Protein AF-A0A962QQ48-F1 (afdb_monomer)

Structure (mmCIF, N/CA/C/O backbone):
data_AF-A0A962QQ48-F1
#
_entry.id   AF-A0A962QQ48-F1
#
loop_
_atom_site.group_PDB
_atom_site.id
_atom_site.type_symbol
_atom_site.label_atom_id
_atom_site.label_alt_id
_atom_site.label_comp_id
_atom_site.label_asym_id
_atom_site.label_entity_id
_atom_site.label_seq_id
_atom_site.pdbx_PDB_ins_code
_atom_site.Cartn_x
_atom_site.Cartn_y
_atom_site.Cartn_z
_atom_site.occupancy
_atom_site.B_iso_or_equiv
_atom_site.auth_seq_id
_atom_site.auth_comp_id
_atom_site.auth_asym_id
_atom_site.auth_atom_id
_atom_site.pdbx_PDB_model_num
ATOM 1 N N . MET A 1 1 ? -5.170 13.125 6.273 1.00 87.94 1 MET A N 1
ATOM 2 C CA . MET A 1 1 ? -4.913 12.887 7.712 1.00 87.94 1 MET A CA 1
ATOM 3 C C . MET A 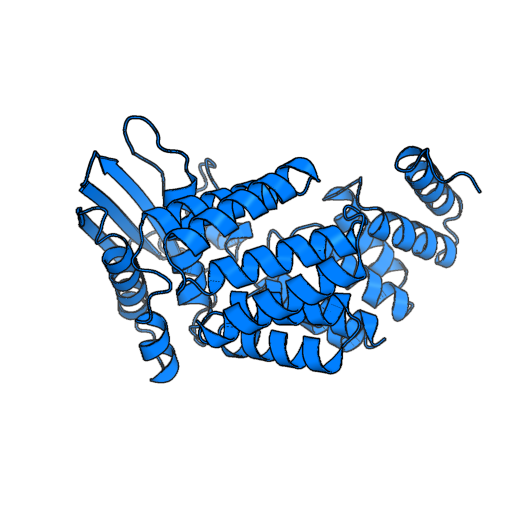1 1 ? -3.418 12.970 7.950 1.00 87.94 1 MET A C 1
ATOM 5 O O . MET A 1 1 ? -2.686 12.480 7.103 1.00 87.94 1 MET A O 1
ATOM 9 N N . LEU A 1 2 ? -2.971 13.592 9.035 1.00 88.38 2 LEU A N 1
ATOM 10 C CA . LEU A 1 2 ? -1.586 13.540 9.503 1.00 88.38 2 LEU A CA 1
ATOM 11 C C . LEU A 1 2 ? -1.407 12.398 10.517 1.00 88.38 2 LEU A C 1
ATOM 13 O O . LEU A 1 2 ? -2.383 12.045 11.185 1.00 88.38 2 LEU A O 1
ATOM 17 N N . PRO A 1 3 ? -0.192 11.832 10.650 1.00 87.56 3 PRO A N 1
ATOM 18 C CA . PRO A 1 3 ? 0.127 10.899 11.725 1.00 87.56 3 PRO A CA 1
ATOM 19 C C . PRO A 1 3 ? -0.228 11.507 13.076 1.00 87.56 3 PRO A C 1
ATOM 21 O O . PRO A 1 3 ? 0.107 12.662 13.334 1.00 87.56 3 PRO A O 1
ATOM 24 N N . PHE A 1 4 ? -0.922 10.751 13.923 1.00 90.62 4 PHE A N 1
ATOM 25 C CA . PHE A 1 4 ? -1.197 11.221 15.276 1.00 90.62 4 PHE A CA 1
ATOM 26 C C . PHE A 1 4 ? 0.093 11.268 16.097 1.00 90.62 4 PHE A C 1
ATOM 28 O O . PHE A 1 4 ? 0.907 10.347 16.049 1.00 90.62 4 PHE A O 1
ATOM 35 N N . ASP A 1 5 ? 0.256 12.320 16.894 1.00 88.69 5 ASP A N 1
ATOM 36 C CA . ASP A 1 5 ? 1.412 12.459 17.774 1.00 88.69 5 ASP A CA 1
ATOM 37 C C . ASP A 1 5 ? 1.379 11.398 18.880 1.00 88.69 5 ASP A C 1
ATOM 39 O O . ASP A 1 5 ? 0.373 11.235 19.580 1.00 88.69 5 ASP A O 1
ATOM 43 N N . ASN A 1 6 ? 2.494 10.701 19.094 1.00 87.94 6 ASN A N 1
ATOM 44 C CA . ASN A 1 6 ? 2.649 9.788 20.221 1.00 87.94 6 ASN A CA 1
ATOM 45 C C . ASN A 1 6 ? 3.092 10.561 21.470 1.00 87.94 6 ASN A C 1
ATOM 47 O O . ASN A 1 6 ? 4.245 10.963 21.602 1.00 87.94 6 ASN A O 1
ATOM 51 N N . LEU A 1 7 ? 2.170 10.748 22.413 1.00 85.81 7 LEU A N 1
ATOM 52 C CA . LEU A 1 7 ? 2.398 11.471 23.670 1.00 85.81 7 LEU A CA 1
ATOM 53 C C . LEU A 1 7 ? 2.448 10.532 24.887 1.00 85.81 7 LEU A C 1
ATOM 55 O O . LEU A 1 7 ? 2.064 10.939 25.989 1.00 85.81 7 LEU A O 1
ATOM 59 N N . SER A 1 8 ? 2.821 9.265 24.676 1.00 83.19 8 SER A N 1
ATOM 60 C CA . SER A 1 8 ? 2.918 8.230 25.717 1.00 83.19 8 SER A CA 1
ATOM 61 C C . SER A 1 8 ? 4.206 8.364 26.539 1.00 83.19 8 SER A C 1
ATOM 63 O O . SER A 1 8 ? 5.256 8.702 26.000 1.00 83.19 8 SER A O 1
ATOM 65 N N . GLU A 1 9 ? 4.143 8.051 27.839 1.00 76.00 9 GLU A N 1
ATOM 66 C CA . GLU A 1 9 ? 5.302 8.065 28.747 1.00 76.00 9 GLU A CA 1
ATOM 67 C C . GLU A 1 9 ? 5.407 6.739 29.536 1.00 76.00 9 GLU A C 1
ATOM 69 O O . GLU A 1 9 ? 4.475 6.412 30.284 1.00 76.00 9 GLU A O 1
ATOM 74 N N . PRO A 1 10 ? 6.519 5.976 29.412 1.00 71.00 10 PRO A N 1
ATOM 75 C CA . PRO A 1 10 ? 7.631 6.184 28.474 1.00 71.00 10 PRO A CA 1
ATOM 76 C C . PRO A 1 10 ? 7.171 6.062 27.006 1.00 71.00 10 PRO A C 1
ATOM 78 O O . PRO A 1 10 ? 6.131 5.442 26.759 1.00 71.00 10 PRO A O 1
ATOM 81 N N . PRO A 1 11 ? 7.918 6.626 26.035 1.00 63.25 11 PRO A N 1
ATOM 82 C CA . PRO A 1 11 ? 7.565 6.516 24.624 1.00 63.25 11 PRO A CA 1
ATOM 83 C C . PRO A 1 11 ? 7.441 5.040 24.241 1.00 63.25 11 PRO A C 1
ATOM 85 O O . PRO A 1 11 ? 8.399 4.272 24.351 1.00 63.25 11 PRO A O 1
ATOM 88 N N . LEU A 1 12 ? 6.243 4.626 23.834 1.00 62.03 12 LEU A N 1
ATOM 89 C CA . LEU A 1 12 ? 6.059 3.344 23.161 1.00 62.03 12 LEU A CA 1
ATOM 90 C C . LEU A 1 12 ? 6.653 3.442 21.757 1.00 62.03 12 LEU A C 1
ATOM 92 O O . LEU A 1 12 ? 6.742 4.536 21.206 1.00 62.03 12 LEU A O 1
ATOM 96 N N . ASN A 1 13 ? 7.012 2.303 21.165 1.00 63.91 13 ASN A N 1
ATOM 97 C CA . ASN A 1 13 ? 7.305 2.266 19.736 1.00 63.91 13 ASN A CA 1
ATOM 98 C C . ASN A 1 13 ? 6.087 2.819 18.976 1.00 63.91 13 ASN A C 1
ATOM 100 O O . ASN A 1 13 ? 4.956 2.396 19.231 1.00 63.91 13 ASN A O 1
ATOM 104 N N . ASP A 1 14 ? 6.318 3.754 18.057 1.00 75.44 14 ASP A N 1
ATOM 105 C CA . ASP A 1 14 ? 5.264 4.484 17.345 1.00 75.44 14 ASP A CA 1
ATOM 106 C C . ASP A 1 14 ? 4.341 3.583 16.518 1.00 75.44 14 ASP A C 1
ATOM 108 O O . ASP A 1 14 ? 3.275 4.020 16.102 1.00 75.44 14 ASP A O 1
ATOM 112 N N . SER A 1 15 ? 4.706 2.312 16.325 1.00 77.69 15 SER A N 1
ATOM 113 C CA . SER A 1 15 ? 3.959 1.327 15.534 1.00 77.69 15 SER A CA 1
ATOM 114 C C . SER A 1 15 ? 2.479 1.231 15.907 1.00 77.69 15 SER A C 1
ATOM 116 O O . SER A 1 15 ? 1.642 1.072 15.027 1.00 77.69 15 SER A O 1
ATOM 118 N N . PHE A 1 16 ? 2.135 1.367 17.191 1.00 81.88 16 PHE A N 1
ATOM 119 C CA . PHE A 1 16 ? 0.735 1.356 17.622 1.00 81.88 16 PHE A CA 1
ATOM 120 C C . PHE A 1 16 ? -0.034 2.593 17.127 1.00 81.88 16 PHE A C 1
ATOM 122 O O . PHE A 1 16 ? -1.113 2.467 16.550 1.00 81.88 16 PHE A O 1
ATOM 129 N N . THR A 1 17 ? 0.534 3.784 17.331 1.00 86.19 17 THR A N 1
ATOM 130 C CA . THR A 1 17 ? -0.072 5.069 16.948 1.00 86.19 17 THR A CA 1
ATOM 131 C C . THR A 1 17 ? -0.123 5.244 15.431 1.00 86.19 17 THR A C 1
ATOM 133 O O . THR A 1 17 ? -1.147 5.6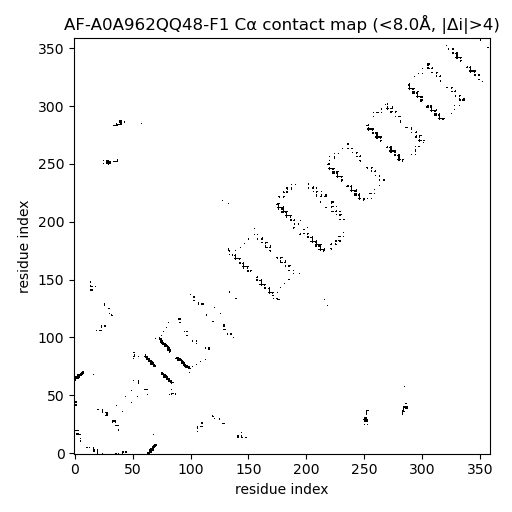59 14.878 1.00 86.19 17 THR A O 1
ATOM 136 N N . ASP A 1 18 ? 0.960 4.874 14.752 1.00 87.25 18 ASP A N 1
ATOM 137 C CA . ASP A 1 18 ? 1.057 4.874 13.295 1.00 87.25 18 ASP A CA 1
ATOM 138 C C . ASP A 1 18 ? 0.038 3.895 12.695 1.00 87.25 18 ASP A C 1
ATOM 140 O O . ASP A 1 18 ? -0.656 4.246 11.744 1.00 87.25 18 ASP A O 1
ATOM 144 N N . GLY A 1 19 ? -0.130 2.716 13.305 1.00 88.38 19 GLY A N 1
ATOM 145 C CA . GLY A 1 19 ? -1.134 1.736 12.899 1.00 88.38 19 GLY A CA 1
ATOM 146 C C . GLY A 1 19 ? -2.563 2.275 12.967 1.00 88.38 19 GLY A C 1
ATOM 147 O O . GLY A 1 19 ? -3.314 2.125 12.011 1.00 88.38 19 GLY A O 1
ATOM 148 N N . ILE A 1 20 ? -2.926 2.971 14.053 1.00 89.25 20 ILE A N 1
ATOM 149 C CA . ILE A 1 20 ? -4.270 3.566 14.194 1.00 89.25 20 ILE A CA 1
ATOM 150 C C . ILE A 1 20 ? -4.492 4.643 13.129 1.00 89.25 20 ILE A C 1
ATOM 152 O O . ILE A 1 20 ? -5.567 4.731 12.541 1.00 89.25 20 ILE A O 1
ATOM 156 N N . THR A 1 21 ? -3.465 5.450 12.850 1.00 90.75 21 THR A N 1
ATOM 157 C CA . THR A 1 21 ? -3.522 6.448 11.773 1.00 90.75 21 THR A CA 1
ATOM 158 C C . THR A 1 21 ? -3.765 5.771 10.422 1.00 90.75 21 THR A C 1
ATOM 160 O O . THR A 1 21 ? -4.640 6.185 9.663 1.00 90.75 21 THR A O 1
ATOM 163 N N . GLU A 1 22 ? -3.001 4.726 10.110 1.00 89.31 22 GLU A N 1
ATOM 164 C CA . GLU A 1 22 ? -3.109 3.991 8.848 1.00 89.31 22 GLU A CA 1
ATOM 165 C C . GLU A 1 22 ? -4.462 3.289 8.690 1.00 89.31 22 GLU A C 1
ATOM 167 O O . GLU A 1 22 ? -5.017 3.270 7.587 1.00 89.31 22 GLU A O 1
ATOM 172 N N . ASP A 1 23 ? -5.021 2.766 9.777 1.00 90.12 23 ASP A N 1
ATOM 173 C CA . ASP A 1 23 ? -6.310 2.085 9.754 1.00 90.12 23 ASP A CA 1
ATOM 174 C C . ASP A 1 23 ? -7.468 3.083 9.559 1.00 90.12 23 ASP A C 1
ATOM 176 O O . ASP A 1 23 ? -8.312 2.852 8.697 1.00 90.12 23 ASP A O 1
ATOM 180 N N . ILE A 1 24 ? -7.440 4.261 10.202 1.00 92.44 24 ILE A N 1
ATOM 181 C CA . ILE A 1 24 ? -8.413 5.341 9.925 1.00 92.44 24 ILE A CA 1
ATOM 182 C C . ILE A 1 24 ? -8.334 5.788 8.456 1.00 92.44 24 ILE A C 1
ATOM 184 O O . ILE A 1 24 ? -9.361 5.984 7.801 1.00 92.44 24 ILE A O 1
ATOM 188 N N . ILE A 1 25 ? -7.122 5.938 7.905 1.00 92.38 25 ILE A N 1
ATOM 189 C CA . ILE A 1 25 ? -6.937 6.262 6.480 1.00 92.38 25 ILE A CA 1
ATOM 190 C C . ILE A 1 25 ? -7.518 5.152 5.599 1.00 92.38 25 ILE A C 1
ATOM 192 O O . ILE A 1 25 ? -8.199 5.452 4.618 1.00 92.38 25 ILE A O 1
ATOM 196 N N . THR A 1 26 ? -7.282 3.887 5.947 1.00 91.38 26 THR A N 1
ATOM 197 C CA . THR A 1 26 ? -7.810 2.725 5.217 1.00 91.38 26 THR A CA 1
ATOM 198 C C . THR A 1 26 ? -9.336 2.724 5.214 1.00 91.38 26 THR A C 1
ATOM 200 O O . THR A 1 26 ? -9.949 2.587 4.151 1.00 91.38 26 THR A O 1
ATOM 203 N N . ASP A 1 27 ? -9.961 2.950 6.363 1.00 91.88 27 ASP A N 1
ATOM 204 C CA . ASP A 1 27 ? -11.414 2.990 6.498 1.00 91.88 27 ASP A CA 1
ATOM 205 C C . ASP A 1 27 ? -12.018 4.099 5.624 1.00 91.88 27 ASP A C 1
ATOM 207 O O . ASP A 1 27 ? -12.870 3.833 4.762 1.00 91.88 27 ASP A O 1
ATOM 211 N N . LEU A 1 28 ? -11.497 5.324 5.760 1.00 93.38 28 LEU A N 1
ATOM 212 C CA . LEU A 1 28 ? -11.930 6.490 4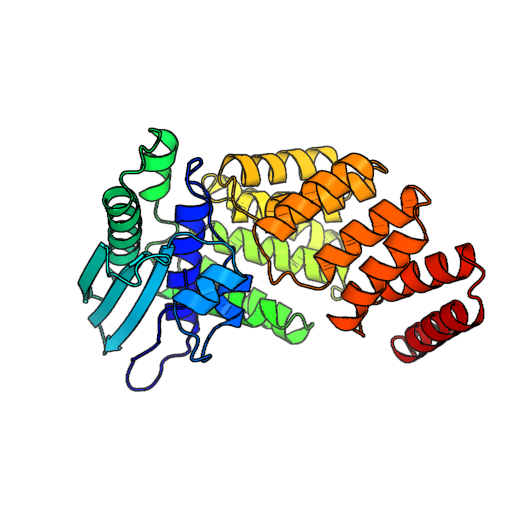.987 1.00 93.38 28 LEU A CA 1
ATOM 213 C C . LEU A 1 28 ? -11.649 6.342 3.485 1.00 93.38 28 LEU A C 1
ATOM 215 O O . LEU A 1 28 ? -12.404 6.874 2.674 1.00 93.38 28 LEU A O 1
ATOM 219 N N . SER A 1 29 ? -10.606 5.604 3.087 1.00 93.69 29 SER A N 1
ATOM 220 C CA . SER A 1 29 ? -10.232 5.448 1.672 1.00 93.69 29 SER A CA 1
ATOM 221 C C . SER A 1 29 ? -11.304 4.760 0.819 1.00 93.69 29 SER A C 1
ATOM 223 O O . SER A 1 29 ? -11.339 4.947 -0.402 1.00 93.69 29 SER A O 1
ATOM 225 N N . GLY A 1 30 ? -12.200 3.998 1.447 1.00 91.75 30 GLY A N 1
ATOM 226 C CA . GLY A 1 30 ? -13.344 3.395 0.767 1.00 91.75 30 GLY A CA 1
ATOM 227 C C . GLY A 1 30 ? -14.642 4.176 0.847 1.00 91.75 30 GLY A C 1
ATOM 228 O O . GLY A 1 30 ? -15.684 3.621 0.527 1.00 91.75 30 GLY A O 1
ATOM 229 N N . VAL A 1 31 ? -14.604 5.435 1.276 1.00 93.56 31 VAL A N 1
ATOM 230 C CA . VAL A 1 31 ? -15.740 6.348 1.141 1.00 93.56 31 VAL A CA 1
ATOM 231 C C . VAL A 1 31 ? -15.656 7.014 -0.233 1.00 93.56 31 VAL A C 1
ATOM 233 O O . VAL A 1 31 ? -14.766 7.819 -0.495 1.00 93.56 31 VAL A O 1
ATOM 236 N N . SER A 1 32 ? -16.583 6.681 -1.128 1.00 88.06 32 SER A N 1
ATOM 237 C CA . SER A 1 32 ? -16.508 7.038 -2.555 1.00 88.06 32 SER A CA 1
ATOM 238 C C . SER A 1 32 ? -16.605 8.546 -2.819 1.00 88.06 32 SER A C 1
ATOM 240 O O . SER A 1 32 ? -16.027 9.051 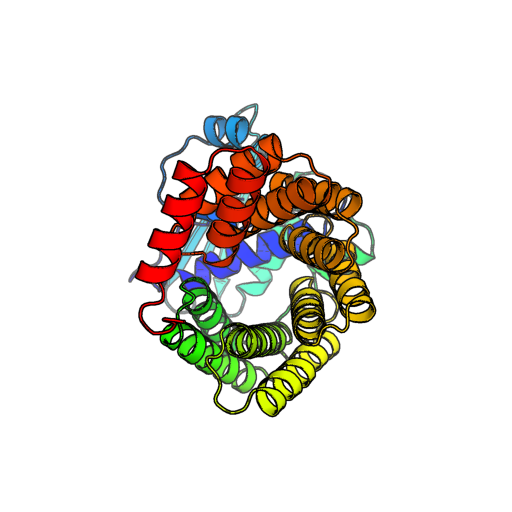-3.777 1.00 88.06 32 SER A O 1
ATOM 242 N N . ASN A 1 33 ? -17.319 9.274 -1.955 1.00 88.69 33 ASN A N 1
ATOM 243 C CA . ASN A 1 33 ? -17.516 10.726 -2.050 1.00 88.69 33 ASN A CA 1
ATOM 244 C C . ASN A 1 33 ? -16.470 11.533 -1.263 1.00 88.69 33 ASN A C 1
ATOM 246 O O . ASN A 1 33 ? -16.669 12.720 -1.011 1.00 88.69 33 ASN A O 1
ATOM 250 N N . LEU A 1 34 ? -15.372 10.896 -0.852 1.00 91.06 34 LEU A N 1
ATOM 251 C CA . LEU A 1 34 ? -14.290 11.524 -0.109 1.00 91.06 34 LEU A CA 1
ATOM 252 C C . LEU A 1 34 ? -12.962 11.224 -0.797 1.00 91.06 34 LEU A C 1
ATOM 254 O O . LEU A 1 34 ? -12.606 10.064 -0.977 1.00 91.06 34 LEU A O 1
ATOM 258 N N . LEU A 1 35 ? -12.210 12.269 -1.147 1.00 90.81 35 LEU A N 1
ATOM 259 C CA . LEU A 1 35 ? -10.821 12.111 -1.563 1.00 90.81 35 LEU A CA 1
ATOM 260 C C . LEU A 1 35 ? -9.946 11.961 -0.316 1.00 90.81 35 LEU A C 1
ATOM 262 O O . LEU A 1 35 ? -9.904 12.862 0.523 1.00 90.81 35 LEU A O 1
ATOM 266 N N . VAL A 1 36 ? -9.228 10.845 -0.206 1.00 92.56 36 VAL A N 1
ATOM 267 C CA . VAL A 1 36 ? -8.318 10.580 0.917 1.00 92.56 36 VAL A CA 1
ATOM 268 C C . VAL A 1 36 ? -6.899 10.424 0.395 1.00 92.56 36 VAL A C 1
ATOM 270 O O . VAL A 1 36 ? -6.629 9.568 -0.442 1.00 92.56 36 VAL A O 1
ATOM 273 N N . ILE A 1 37 ? -5.991 11.249 0.915 1.00 92.69 37 ILE A N 1
ATOM 274 C CA . ILE A 1 37 ? -4.560 11.137 0.633 1.00 92.69 37 ILE A CA 1
ATOM 275 C C . ILE A 1 37 ? -3.987 9.912 1.355 1.00 92.69 37 ILE A C 1
ATOM 277 O O . ILE A 1 37 ? -4.255 9.701 2.541 1.00 92.69 37 ILE A O 1
ATOM 281 N N . ALA A 1 38 ? -3.194 9.122 0.633 1.00 86.12 38 ALA A N 1
ATOM 282 C CA . ALA A 1 38 ? -2.604 7.880 1.113 1.00 86.12 38 ALA A CA 1
ATOM 283 C C . ALA A 1 38 ? -1.690 8.082 2.333 1.00 86.12 38 ALA A C 1
ATOM 285 O O . ALA A 1 38 ? -0.991 9.090 2.465 1.00 86.12 38 ALA A O 1
ATOM 286 N N . SER A 1 39 ? -1.629 7.058 3.187 1.00 84.88 39 SER A N 1
ATOM 287 C CA . SER A 1 39 ? -0.867 7.065 4.441 1.00 84.88 39 SER A CA 1
ATOM 288 C C . SER A 1 39 ? 0.622 7.364 4.248 1.00 84.88 39 SER A C 1
ATOM 290 O O . SER A 1 39 ? 1.194 8.125 5.024 1.00 84.88 39 SER A O 1
ATOM 292 N N . ASN A 1 40 ? 1.252 6.847 3.190 1.00 82.12 40 ASN A N 1
ATOM 293 C CA . ASN A 1 40 ? 2.665 7.113 2.887 1.00 82.12 40 ASN A CA 1
ATOM 294 C C . ASN A 1 40 ? 2.961 8.614 2.729 1.00 82.12 40 ASN A C 1
ATOM 296 O O . ASN A 1 40 ? 3.973 9.108 3.232 1.00 82.12 40 ASN A O 1
ATOM 300 N N . THR A 1 41 ? 2.042 9.359 2.107 1.00 82.25 41 THR A N 1
ATOM 301 C CA . THR A 1 41 ? 2.151 10.816 2.031 1.00 82.25 41 THR A CA 1
ATOM 302 C C . THR A 1 41 ? 2.041 11.448 3.410 1.00 82.25 41 THR A C 1
ATOM 304 O O . THR A 1 41 ? 2.907 12.235 3.787 1.00 82.25 41 THR A O 1
ATOM 307 N N . SER A 1 42 ? 1.048 11.052 4.203 1.00 82.44 42 SER A N 1
ATOM 308 C CA . SER A 1 42 ? 0.868 11.537 5.574 1.00 82.44 42 SER A CA 1
ATOM 309 C C . SER A 1 42 ? 2.126 11.375 6.428 1.00 82.44 42 SER A C 1
ATOM 311 O O . SER A 1 42 ? 2.560 12.324 7.081 1.00 82.44 42 SER A O 1
ATOM 313 N N . PHE A 1 43 ? 2.759 10.200 6.388 1.00 84.44 43 PHE A N 1
ATOM 314 C CA . PHE A 1 43 ? 3.957 9.911 7.181 1.00 84.44 43 PHE A CA 1
ATOM 315 C C . PHE A 1 43 ? 5.190 10.721 6.765 1.00 84.44 43 PHE A C 1
ATOM 317 O O . PHE A 1 43 ? 6.091 10.898 7.580 1.00 84.44 43 PHE A O 1
ATOM 324 N N . THR A 1 44 ? 5.213 11.303 5.562 1.00 84.44 44 THR A N 1
ATOM 325 C CA . THR A 1 44 ? 6.294 12.212 5.140 1.00 84.44 44 THR A CA 1
ATOM 326 C C . THR A 1 44 ? 6.289 13.536 5.919 1.00 84.44 44 THR A C 1
ATOM 328 O O . THR A 1 44 ? 7.294 14.252 5.937 1.00 84.44 44 THR A O 1
ATOM 331 N N . PHE A 1 45 ? 5.179 13.866 6.584 1.00 83.69 45 PHE A N 1
ATOM 332 C CA . PHE A 1 45 ? 5.031 15.054 7.428 1.00 83.69 45 PHE A CA 1
ATOM 333 C C . PHE A 1 45 ? 5.185 14.768 8.923 1.00 83.69 45 PHE A C 1
ATOM 335 O O . PHE A 1 45 ? 5.087 15.692 9.729 1.00 83.69 45 PHE A O 1
ATOM 342 N N . LYS A 1 46 ? 5.467 13.517 9.306 1.00 80.56 46 LYS A N 1
ATOM 343 C CA . LYS A 1 46 ? 5.748 13.166 10.700 1.00 80.56 46 LYS A CA 1
ATOM 344 C C . LYS A 1 46 ? 6.936 13.993 11.209 1.00 80.56 46 LYS A C 1
ATOM 346 O O . LYS A 1 46 ? 7.920 14.156 10.492 1.00 80.56 46 LYS A O 1
ATOM 351 N N . GLU A 1 47 ? 6.807 14.557 12.410 1.00 75.69 47 GLU A N 1
ATOM 352 C CA . GLU A 1 47 ? 7.798 15.442 13.058 1.00 75.69 47 GLU A CA 1
ATOM 353 C C . GLU A 1 47 ? 8.085 16.778 12.341 1.00 75.69 47 GLU A C 1
ATOM 355 O O . GLU A 1 47 ? 8.859 17.596 12.847 1.00 75.69 47 GLU A O 1
ATOM 360 N N . LYS A 1 48 ? 7.451 17.065 11.195 1.00 80.50 48 LYS A N 1
ATOM 361 C CA . LYS A 1 48 ? 7.587 18.363 10.528 1.00 80.50 48 LYS A CA 1
ATOM 362 C C . LYS A 1 48 ? 6.581 19.354 11.105 1.00 80.50 48 LYS A C 1
ATOM 364 O O . LYS A 1 48 ? 5.376 19.125 11.075 1.00 80.50 48 LYS A O 1
ATOM 369 N N . GLN A 1 49 ? 7.064 20.509 11.555 1.00 74.06 49 GLN A N 1
ATOM 370 C CA . GLN A 1 49 ? 6.194 21.632 11.905 1.00 74.06 49 GLN A CA 1
ATOM 371 C C . GLN A 1 49 ? 5.753 22.361 10.633 1.00 74.06 49 GLN A C 1
ATOM 373 O O . GLN A 1 49 ? 6.396 23.311 10.189 1.00 74.06 49 GLN A O 1
ATOM 378 N N . VAL A 1 50 ? 4.663 21.893 10.028 1.00 77.31 50 VAL A N 1
ATOM 379 C CA . VAL A 1 50 ? 4.035 22.529 8.862 1.00 77.31 50 VAL A CA 1
ATOM 380 C C . VAL A 1 50 ? 2.681 23.076 9.287 1.00 77.31 50 VAL A C 1
ATOM 382 O O . VAL A 1 50 ? 1.915 22.395 9.962 1.00 77.31 50 VAL A O 1
ATOM 385 N N . SER A 1 51 ? 2.379 24.322 8.918 1.00 81.12 51 SER A N 1
ATOM 386 C CA . SER A 1 51 ? 1.048 24.869 9.178 1.00 81.12 51 SER A CA 1
ATOM 387 C C . SER A 1 51 ? 0.010 24.148 8.318 1.00 81.12 51 SER A C 1
ATOM 389 O O . SER A 1 51 ? 0.262 23.832 7.154 1.00 81.12 51 SER A O 1
ATOM 391 N N . THR A 1 52 ? -1.187 23.939 8.863 1.00 80.44 52 THR A N 1
ATOM 392 C CA . THR A 1 52 ? -2.296 23.263 8.172 1.00 80.44 52 THR A CA 1
ATOM 393 C C . THR A 1 52 ? -2.587 23.869 6.797 1.00 80.44 52 THR A C 1
ATOM 395 O O . THR A 1 52 ? -2.867 23.151 5.843 1.00 80.44 52 THR A O 1
ATOM 398 N N . ARG A 1 53 ? -2.461 25.196 6.677 1.00 81.12 53 ARG A N 1
ATOM 399 C CA . ARG A 1 53 ? -2.661 25.918 5.419 1.00 81.12 53 ARG A CA 1
ATOM 400 C C . ARG A 1 53 ? -1.609 25.567 4.367 1.00 81.12 53 ARG A C 1
ATOM 402 O O . ARG A 1 53 ? -1.975 25.296 3.231 1.00 81.12 53 ARG A O 1
ATOM 409 N N . ALA A 1 54 ? -0.328 25.562 4.739 1.00 84.88 54 ALA A N 1
ATOM 410 C CA . ALA A 1 54 ? 0.745 25.214 3.809 1.00 84.88 54 ALA A CA 1
ATOM 411 C C . ALA A 1 54 ? 0.599 23.764 3.328 1.00 84.88 54 ALA A C 1
ATOM 413 O O . ALA A 1 54 ? 0.676 23.502 2.132 1.00 84.88 54 ALA A O 1
ATOM 414 N N . LEU A 1 55 ? 0.287 22.847 4.251 1.00 85.50 55 LEU A N 1
ATOM 415 C CA . LEU A 1 55 ? 0.031 21.444 3.928 1.00 85.50 55 LEU A CA 1
ATOM 416 C C . LEU A 1 55 ? -1.133 21.284 2.944 1.00 85.50 55 LEU A C 1
ATOM 418 O O . LEU A 1 55 ? -1.072 20.475 2.024 1.00 85.50 55 LEU A O 1
ATOM 422 N N . ALA A 1 56 ? -2.204 22.046 3.138 1.00 85.44 56 ALA A N 1
ATOM 423 C CA . ALA A 1 56 ? -3.374 21.968 2.285 1.00 85.44 56 ALA A CA 1
ATOM 424 C C . ALA A 1 56 ? -3.166 22.563 0.893 1.00 85.44 56 ALA A C 1
ATOM 426 O O . ALA A 1 56 ? -3.684 22.018 -0.081 1.00 85.44 56 ALA A O 1
ATOM 427 N N . GLU A 1 57 ? -2.408 23.656 0.792 1.00 86.38 57 GLU A N 1
ATOM 428 C CA . GLU A 1 57 ? -1.994 24.226 -0.491 1.00 86.38 57 GLU A CA 1
ATOM 429 C C . GLU A 1 57 ? -1.112 23.233 -1.262 1.00 86.38 57 GLU A C 1
ATOM 431 O O . GLU A 1 57 ? -1.314 23.042 -2.459 1.00 86.38 57 GLU A O 1
ATOM 436 N N . GLU A 1 58 ? -0.198 22.557 -0.564 1.00 87.75 58 GLU A N 1
ATOM 437 C CA . GLU A 1 58 ? 0.729 21.582 -1.138 1.00 87.75 58 GLU A CA 1
ATOM 438 C C . GLU A 1 58 ? 0.055 20.271 -1.570 1.00 87.75 58 GLU A C 1
ATOM 440 O O . GLU A 1 58 ? 0.334 19.754 -2.649 1.00 87.75 58 GLU A O 1
ATOM 445 N N . LEU A 1 59 ? -0.840 19.727 -0.741 1.00 88.62 59 LEU A N 1
ATOM 446 C CA . LEU A 1 59 ? -1.525 18.457 -1.011 1.00 88.62 59 LEU A CA 1
ATOM 447 C C . LEU A 1 59 ? -2.866 18.628 -1.734 1.00 88.62 59 LEU A C 1
ATOM 449 O O . LEU A 1 59 ? -3.522 17.633 -2.037 1.00 88.62 59 LEU A O 1
ATOM 453 N N . HIS A 1 60 ? -3.285 19.869 -1.990 1.00 89.44 60 HIS A N 1
ATOM 454 C CA . HIS A 1 60 ? -4.574 20.218 -2.591 1.00 89.44 60 HIS A CA 1
ATOM 455 C C . HIS A 1 60 ? -5.779 19.592 -1.862 1.00 89.44 60 HIS A C 1
ATOM 457 O O . HIS A 1 60 ? -6.680 19.037 -2.493 1.00 89.44 60 HIS A O 1
ATOM 463 N N . VAL A 1 61 ? -5.801 19.685 -0.527 1.00 91.88 61 VAL A N 1
ATOM 464 C CA . VAL A 1 61 ? -6.877 19.132 0.317 1.00 91.88 61 VAL A CA 1
ATOM 465 C C . VAL A 1 61 ? -7.721 20.221 0.975 1.00 91.88 61 VAL A C 1
ATOM 467 O O . VAL A 1 61 ? -7.213 21.262 1.380 1.00 91.88 61 VAL A O 1
ATOM 470 N N . ASP A 1 62 ? -9.020 19.963 1.134 1.00 92.62 62 ASP A N 1
ATOM 471 C CA . ASP A 1 62 ? -9.944 20.886 1.811 1.00 92.62 62 ASP A CA 1
ATOM 472 C C . ASP A 1 62 ? -9.898 20.771 3.345 1.00 92.62 62 ASP A C 1
ATOM 474 O O . ASP A 1 62 ? -10.236 21.723 4.051 1.00 92.62 62 ASP A O 1
ATOM 478 N N . PHE A 1 63 ? -9.471 19.617 3.866 1.00 93.75 63 PHE A N 1
ATOM 479 C CA . PHE A 1 63 ? -9.479 19.313 5.295 1.00 93.75 63 PHE A CA 1
ATOM 480 C C . PHE A 1 63 ? -8.223 18.572 5.734 1.00 93.75 63 PHE A C 1
ATOM 482 O O . PHE A 1 63 ? -7.688 17.724 5.014 1.00 93.75 63 PHE A O 1
ATOM 489 N N . VAL A 1 64 ? -7.804 18.834 6.969 1.00 93.06 64 VAL A N 1
ATOM 490 C CA . VAL A 1 64 ? -6.715 18.116 7.630 1.00 93.06 64 VAL A CA 1
ATOM 491 C C . VAL A 1 64 ? -7.237 17.529 8.935 1.00 93.06 64 VAL A C 1
ATOM 493 O O . VAL A 1 64 ? -7.744 18.243 9.793 1.00 93.06 64 VAL A O 1
ATOM 496 N N . LEU A 1 65 ? -7.121 16.207 9.064 1.00 92.94 65 LEU A N 1
ATOM 497 C CA . LEU A 1 65 ? -7.324 15.500 10.325 1.00 92.94 65 LEU A CA 1
ATOM 498 C C . LEU A 1 65 ? -5.974 15.363 11.024 1.00 92.94 65 LEU A C 1
ATOM 500 O O . LEU A 1 65 ? -5.065 14.756 10.455 1.00 92.94 65 LEU A O 1
ATOM 504 N N . GLU A 1 66 ? -5.873 15.882 12.235 1.00 91.06 66 GLU A N 1
ATOM 505 C CA . GLU A 1 66 ? -4.693 15.797 13.097 1.00 91.06 66 GLU A CA 1
ATOM 506 C C . GLU A 1 66 ? -5.107 15.375 14.510 1.00 91.06 66 GLU A C 1
ATOM 508 O O . GLU A 1 66 ? -6.289 15.411 14.871 1.00 91.06 66 GLU A O 1
ATOM 513 N N . GLY A 1 67 ? -4.153 14.914 15.312 1.00 91.19 67 GLY A N 1
ATOM 514 C CA . GLY A 1 67 ? -4.479 14.333 16.603 1.00 91.19 67 GLY A CA 1
ATOM 515 C C . GLY A 1 67 ? -3.275 13.831 17.375 1.00 91.19 67 GLY A C 1
ATOM 516 O O . GLY A 1 67 ? -2.134 13.956 16.947 1.00 91.19 67 GLY A O 1
ATOM 517 N N . SER A 1 68 ? -3.546 13.256 18.540 1.00 91.94 68 SER A N 1
ATOM 518 C CA . SER A 1 68 ? -2.537 12.652 19.405 1.00 91.94 68 SER A CA 1
ATOM 519 C C . SER A 1 68 ? -3.085 11.420 20.104 1.00 91.94 68 SER A C 1
ATOM 521 O O . SER A 1 68 ? -4.270 11.356 20.444 1.00 91.94 68 SER A O 1
ATOM 523 N N . ILE A 1 69 ? -2.205 10.460 20.367 1.00 91.31 69 ILE A N 1
ATOM 524 C CA . ILE A 1 69 ? -2.487 9.271 21.165 1.00 91.31 69 ILE A CA 1
ATOM 525 C C . ILE A 1 69 ? -1.525 9.242 22.344 1.00 91.31 69 ILE A C 1
ATOM 527 O O . ILE A 1 69 ? -0.311 9.362 22.196 1.00 91.31 69 ILE A O 1
ATOM 531 N N . ARG A 1 70 ? -2.075 9.057 23.541 1.00 89.62 70 ARG A N 1
ATOM 532 C CA . ARG A 1 70 ? -1.319 8.830 24.771 1.00 89.62 70 ARG A CA 1
ATOM 533 C C . ARG A 1 70 ? -1.796 7.543 25.408 1.00 89.62 70 ARG A C 1
ATOM 535 O O . ARG A 1 70 ? -2.939 7.469 25.854 1.00 89.62 70 ARG A O 1
ATOM 542 N N . ARG A 1 71 ? -0.911 6.562 25.527 1.00 86.50 71 ARG A N 1
ATOM 543 C CA . ARG A 1 71 ? -1.157 5.343 26.296 1.00 86.50 71 ARG A CA 1
ATOM 544 C C . ARG A 1 71 ? -0.466 5.435 27.652 1.00 86.50 71 ARG A C 1
ATOM 546 O O . ARG A 1 71 ? 0.708 5.785 27.740 1.00 86.50 71 ARG A O 1
ATOM 553 N N . HIS A 1 72 ? -1.199 5.107 28.710 1.00 84.69 72 HIS A N 1
ATOM 554 C CA . HIS A 1 72 ? -0.677 5.004 30.068 1.00 84.69 72 HIS A CA 1
ATOM 555 C C . HIS A 1 72 ? -1.229 3.741 30.735 1.00 84.69 72 HIS A C 1
ATOM 557 O O . HIS A 1 72 ? -2.401 3.677 31.120 1.00 84.69 72 HIS A O 1
ATOM 563 N N . GLY A 1 73 ? -0.388 2.707 30.828 1.00 83.88 73 GLY A N 1
ATOM 564 C CA . GLY A 1 73 ? -0.797 1.385 31.301 1.00 83.88 73 GLY A CA 1
ATOM 565 C C . GLY A 1 73 ? -1.924 0.799 30.443 1.00 83.88 73 GLY A C 1
ATOM 566 O O . GLY A 1 73 ? -1.748 0.587 29.241 1.00 83.88 73 GLY A O 1
ATOM 567 N N . ASN A 1 74 ? -3.077 0.559 31.075 1.00 86.12 74 ASN A N 1
ATOM 568 C CA . ASN A 1 74 ? -4.285 0.041 30.425 1.00 86.12 74 ASN A CA 1
ATOM 569 C C . ASN A 1 74 ? -5.197 1.138 29.849 1.00 86.12 74 ASN A C 1
ATOM 571 O O . ASN A 1 74 ? -6.242 0.820 29.304 1.00 86.12 74 ASN A O 1
ATOM 575 N N . SER A 1 75 ? -4.842 2.418 29.976 1.00 89.25 75 SER A N 1
ATOM 576 C CA . SER A 1 75 ? -5.657 3.530 29.471 1.00 89.25 75 SER A CA 1
ATOM 577 C C . SER A 1 75 ? -5.059 4.138 28.207 1.00 89.25 75 SER A C 1
ATOM 579 O O . SER A 1 75 ? -3.837 4.258 28.082 1.00 89.25 75 SER A O 1
ATOM 581 N N . VAL A 1 76 ? -5.922 4.541 27.279 1.00 90.94 76 VAL A N 1
ATOM 582 C CA . VAL A 1 76 ? -5.576 5.299 26.077 1.00 90.94 76 VAL A CA 1
ATOM 583 C C . VAL A 1 76 ? -6.410 6.573 26.034 1.00 90.94 76 VAL A C 1
ATOM 585 O O . VAL A 1 76 ? -7.629 6.557 26.211 1.00 90.94 76 VAL A O 1
ATOM 588 N N . ARG A 1 77 ? -5.729 7.689 25.774 1.00 93.12 77 ARG A N 1
ATOM 589 C CA . ARG A 1 77 ? -6.340 8.960 25.411 1.00 93.12 77 ARG A CA 1
ATOM 590 C C . ARG A 1 77 ? -6.059 9.251 23.951 1.00 93.12 77 ARG A C 1
ATOM 592 O O . ARG A 1 77 ? -4.894 9.335 23.571 1.00 93.12 77 ARG A O 1
ATOM 599 N N . VAL A 1 78 ? -7.112 9.469 23.176 1.00 93.81 78 VAL A N 1
ATOM 600 C CA . VAL A 1 78 ? -7.017 9.929 21.788 1.00 93.81 78 VAL A CA 1
ATOM 601 C C . VAL A 1 78 ? -7.638 11.312 21.696 1.00 93.81 78 VAL A C 1
ATOM 603 O O . VAL A 1 78 ? -8.771 11.515 22.133 1.00 93.81 78 VAL A O 1
ATOM 606 N N . ASN A 1 79 ? -6.905 12.265 21.135 1.00 94.31 79 ASN A N 1
ATOM 607 C CA . ASN A 1 79 ? -7.459 13.539 20.693 1.00 94.31 79 ASN A CA 1
ATOM 608 C C . ASN A 1 79 ? -7.440 13.539 19.171 1.00 94.31 79 ASN A C 1
ATOM 610 O O . ASN A 1 79 ? -6.404 13.239 18.586 1.00 94.31 79 ASN A O 1
ATOM 614 N N . ALA A 1 80 ? -8.555 13.887 18.547 1.00 94.75 80 ALA A N 1
ATOM 615 C CA . ALA A 1 80 ? -8.646 14.026 17.102 1.00 94.75 80 ALA A CA 1
ATOM 616 C C . ALA A 1 80 ? -9.389 15.318 16.774 1.00 94.75 80 ALA A C 1
ATOM 618 O O . ALA A 1 80 ? -10.369 15.656 17.447 1.00 94.75 80 ALA A O 1
ATOM 619 N N . GLN A 1 81 ? -8.925 16.026 15.750 1.00 94.38 81 GLN A N 1
ATOM 620 C CA . GLN A 1 81 ? -9.554 17.245 15.265 1.00 94.38 81 GLN A CA 1
ATOM 621 C C . GLN A 1 81 ? -9.484 17.355 13.748 1.00 94.38 81 GLN A C 1
ATOM 623 O O . GLN A 1 81 ? -8.478 17.020 13.125 1.00 94.38 81 GLN A O 1
ATOM 628 N N . LEU A 1 82 ? -10.578 17.836 13.171 1.00 95.00 82 LEU A N 1
ATOM 629 C CA . LEU A 1 82 ? -10.738 18.099 11.753 1.00 95.00 82 LEU A CA 1
ATOM 630 C C . LEU A 1 82 ? -10.706 19.611 11.539 1.00 95.00 82 LEU A C 1
ATOM 632 O O . LEU A 1 82 ? -11.561 20.342 12.052 1.00 95.00 82 LEU A O 1
ATOM 636 N N . VAL A 1 83 ? -9.718 20.068 10.783 1.00 93.38 83 VAL A N 1
ATOM 637 C CA . VAL A 1 83 ? -9.474 21.481 10.498 1.00 93.38 83 VAL A CA 1
ATOM 638 C C . VAL A 1 83 ? -9.813 21.763 9.040 1.00 93.38 83 VAL A C 1
ATOM 640 O O . VAL A 1 83 ? -9.358 21.051 8.142 1.00 93.38 83 VAL A O 1
ATOM 643 N N . ASP A 1 84 ? -10.608 22.803 8.804 1.00 92.12 84 ASP A N 1
ATOM 644 C CA . ASP A 1 84 ? -10.864 23.344 7.471 1.00 92.12 84 ASP A CA 1
ATOM 645 C C . ASP A 1 84 ? -9.616 24.088 6.989 1.00 92.12 84 ASP A C 1
ATOM 647 O O . ASP A 1 84 ? -9.178 25.069 7.595 1.00 92.12 84 ASP A O 1
ATOM 651 N N . ALA A 1 85 ? -9.029 23.614 5.896 1.00 89.62 85 ALA A N 1
ATOM 652 C CA . ALA A 1 85 ? -7.773 24.137 5.385 1.00 89.62 85 ALA A CA 1
ATOM 653 C C . ALA A 1 85 ? -7.858 25.582 4.874 1.00 89.62 85 ALA A C 1
ATOM 655 O O . ALA A 1 85 ? -6.864 26.311 4.906 1.00 89.62 85 ALA A O 1
ATOM 656 N N . LYS A 1 86 ? -9.031 26.000 4.385 1.00 86.69 86 LYS A N 1
ATOM 657 C CA . LYS A 1 86 ? -9.233 27.326 3.783 1.00 86.69 86 LYS A CA 1
ATOM 658 C C . LYS A 1 86 ? -9.333 28.397 4.858 1.00 86.69 86 LYS A C 1
ATOM 660 O O . LYS A 1 86 ? -8.787 29.488 4.702 1.00 86.69 86 LYS A O 1
ATOM 665 N N . THR A 1 87 ? -10.046 28.091 5.935 1.00 88.00 87 THR A N 1
ATOM 666 C CA . THR A 1 87 ? -10.322 29.033 7.027 1.00 88.00 87 THR A CA 1
ATOM 667 C C . THR A 1 87 ? -9.353 28.891 8.199 1.00 88.00 87 THR A C 1
ATOM 669 O O . THR A 1 87 ? -9.208 29.831 8.980 1.00 88.00 87 THR A O 1
ATOM 672 N N . GLY A 1 88 ? -8.688 27.740 8.332 1.00 85.31 88 GLY A N 1
ATOM 673 C CA . GLY A 1 88 ? -7.888 27.379 9.504 1.00 85.31 88 GLY A CA 1
ATOM 674 C C . GLY A 1 88 ? -8.731 27.109 10.754 1.00 85.31 88 GLY A C 1
ATOM 675 O O . GLY A 1 88 ? -8.182 27.015 11.850 1.00 85.31 88 GLY A O 1
ATOM 676 N N . LEU A 1 89 ? -10.059 27.031 10.618 1.00 88.81 89 LEU A N 1
ATOM 677 C CA . LEU A 1 89 ? -10.968 26.811 11.734 1.00 88.81 89 LEU A CA 1
ATOM 678 C C . LEU A 1 89 ? -11.156 25.316 11.994 1.00 88.81 89 LEU A C 1
ATOM 680 O O . LEU A 1 89 ? -11.283 24.504 11.078 1.00 88.81 89 LEU A O 1
ATOM 684 N N . GLN A 1 90 ? -11.230 24.967 13.274 1.00 92.31 90 GLN A N 1
ATOM 685 C CA . GLN A 1 90 ? -11.584 23.627 13.716 1.00 92.31 90 GLN A CA 1
ATOM 686 C C . GLN A 1 90 ? -13.078 23.381 13.455 1.00 92.31 90 GLN A C 1
ATOM 688 O O . GLN A 1 90 ? -13.925 24.012 14.089 1.00 92.31 90 GLN A O 1
ATOM 693 N N . GLN A 1 91 ? -13.409 22.455 12.552 1.00 92.12 91 GLN A N 1
ATOM 694 C CA . GLN A 1 91 ? -14.799 22.045 12.313 1.00 92.12 91 GLN A CA 1
ATOM 695 C C . GLN A 1 91 ? -15.294 21.052 13.358 1.00 92.12 91 GLN A C 1
ATOM 697 O O . GLN A 1 91 ? -16.451 21.089 13.772 1.00 92.12 91 GLN A O 1
ATOM 702 N N . TRP A 1 92 ? -14.408 20.166 13.801 1.00 95.56 92 TRP A N 1
ATOM 703 C CA . TRP A 1 92 ? -14.723 19.143 14.782 1.00 95.56 92 TRP A CA 1
ATOM 704 C C . TRP A 1 92 ? -13.488 18.837 15.616 1.00 95.56 92 TRP A C 1
ATOM 706 O O . TRP A 1 92 ? -12.376 18.814 15.099 1.00 95.56 92 TRP A O 1
ATOM 716 N N . ALA A 1 93 ? -13.684 18.586 16.905 1.00 95.38 93 ALA A N 1
ATOM 717 C CA . ALA A 1 93 ? -12.683 17.942 17.735 1.00 95.38 93 ALA A CA 1
ATOM 718 C C . ALA A 1 93 ? -13.369 17.103 18.799 1.00 95.38 93 ALA A C 1
ATOM 720 O O . ALA A 1 93 ? -14.411 17.485 19.343 1.00 95.38 93 ALA A O 1
ATOM 721 N N . LYS A 1 94 ? -12.762 15.968 19.124 1.00 95.81 94 LYS A N 1
ATOM 722 C CA . LYS A 1 94 ? -13.232 15.102 20.198 1.00 95.81 94 LYS A CA 1
ATOM 723 C C . LYS A 1 94 ? -12.051 14.474 20.918 1.00 95.81 94 LYS A C 1
ATOM 725 O O . LYS A 1 94 ? -11.002 14.192 20.338 1.00 95.81 94 LYS A O 1
ATOM 730 N N . ARG A 1 95 ? -12.259 14.261 22.213 1.00 95.19 95 ARG A N 1
ATOM 731 C CA . ARG A 1 95 ? -11.352 13.536 23.089 1.00 95.19 95 ARG A CA 1
ATOM 732 C C . ARG A 1 95 ? -12.011 12.237 23.521 1.00 95.19 95 ARG A C 1
ATOM 734 O O . ARG A 1 95 ? -13.171 12.231 23.931 1.00 95.19 95 ARG A O 1
ATOM 741 N N . TYR A 1 96 ? -11.231 11.172 23.477 1.00 94.12 96 TYR A N 1
ATOM 742 C CA . TYR A 1 96 ? -11.615 9.836 23.886 1.00 94.12 96 TYR A CA 1
ATOM 743 C C . TYR A 1 96 ? -10.704 9.412 25.025 1.00 94.12 96 TYR A C 1
ATOM 745 O O . TYR A 1 96 ? -9.485 9.489 24.902 1.00 94.12 96 TYR A O 1
ATOM 753 N N . ASP A 1 97 ? -11.300 8.987 26.131 1.00 93.56 97 ASP A N 1
ATOM 754 C CA . ASP A 1 97 ? -10.621 8.319 27.235 1.00 93.56 97 ASP A CA 1
ATOM 755 C C . ASP A 1 97 ? -11.239 6.922 27.335 1.00 93.56 97 ASP A C 1
ATOM 757 O O . ASP A 1 97 ? -12.452 6.802 27.548 1.00 93.56 97 ASP A O 1
ATOM 761 N N . ARG A 1 98 ? -10.432 5.888 27.092 1.00 91.94 98 ARG A N 1
ATOM 762 C CA . ARG A 1 98 ? -10.865 4.485 27.015 1.00 91.94 98 ARG A CA 1
ATOM 763 C C . ARG A 1 98 ? -9.820 3.545 27.594 1.00 91.94 98 ARG A C 1
ATOM 765 O O . ARG A 1 98 ? -8.662 3.936 27.792 1.00 91.94 98 ARG A O 1
ATOM 772 N N . GLU A 1 99 ? -10.214 2.302 27.836 1.00 91.12 99 GLU A N 1
ATOM 773 C CA . GLU A 1 99 ? -9.230 1.241 28.024 1.00 91.12 99 GLU A CA 1
ATOM 774 C C . GLU A 1 99 ? -8.531 0.922 26.695 1.00 91.12 99 GLU A C 1
ATOM 776 O O . GLU A 1 99 ? -9.099 1.075 25.616 1.00 91.12 99 GLU A O 1
ATOM 781 N N . VAL A 1 100 ? -7.274 0.479 26.740 1.00 84.94 100 VAL A N 1
ATOM 782 C CA . VAL A 1 100 ? -6.516 0.136 25.525 1.00 84.94 100 VAL A CA 1
ATOM 783 C C . VAL A 1 100 ? -7.175 -1.013 24.758 1.00 84.94 100 VAL A C 1
ATOM 785 O O . VAL A 1 100 ? -7.090 -1.064 23.538 1.00 84.94 100 VAL A O 1
ATOM 788 N N . THR A 1 101 ? -7.872 -1.908 25.458 1.00 85.62 101 THR A N 1
ATOM 789 C CA . THR A 1 101 ? -8.681 -2.996 24.885 1.00 85.62 101 THR A CA 1
ATOM 790 C C . THR A 1 101 ? -9.844 -2.488 24.034 1.00 85.62 101 THR A C 1
ATOM 792 O O . THR A 1 101 ? -10.277 -3.189 23.125 1.00 85.62 101 THR A O 1
ATOM 795 N N . GLU A 1 102 ? -10.299 -1.260 24.273 1.00 88.69 102 GLU A N 1
ATOM 796 C CA . GLU A 1 102 ? -11.371 -0.583 23.540 1.00 88.69 102 GLU A CA 1
ATOM 797 C C . GLU A 1 102 ? -10.817 0.361 22.455 1.00 88.69 102 GLU A C 1
ATOM 799 O O . GLU A 1 102 ? -11.564 1.130 21.856 1.00 88.69 102 GLU A O 1
ATOM 804 N N . VAL A 1 103 ? -9.507 0.352 22.169 1.00 86.12 103 VAL A N 1
ATOM 805 C CA . VAL A 1 103 ? -8.921 1.307 21.208 1.00 86.12 103 VAL A CA 1
ATOM 806 C C . VAL A 1 103 ? -9.513 1.183 19.801 1.00 86.12 103 VAL A C 1
ATOM 808 O O . VAL A 1 103 ? -9.658 2.187 19.108 1.00 86.12 103 VAL A O 1
ATOM 811 N N . PHE A 1 104 ? -9.922 -0.021 19.399 1.00 87.19 104 PHE A N 1
ATOM 812 C CA . PHE A 1 104 ? -10.590 -0.241 18.116 1.00 87.19 104 PHE A CA 1
ATOM 813 C C . PHE A 1 104 ? -11.971 0.432 18.067 1.00 87.19 104 PHE A C 1
ATOM 815 O O . PHE A 1 104 ? -12.366 0.940 17.029 1.00 87.19 104 PHE A O 1
ATOM 822 N N . GLU A 1 105 ? -12.672 0.552 19.200 1.00 87.75 105 GLU A N 1
ATOM 823 C CA . GLU A 1 105 ? -13.920 1.328 19.271 1.00 87.75 105 GLU A CA 1
ATOM 824 C C . GLU A 1 105 ? -13.669 2.816 19.091 1.00 87.75 105 GLU A C 1
ATOM 826 O O . GLU A 1 105 ? -14.465 3.511 18.464 1.00 87.75 105 GLU A O 1
ATOM 831 N N . VAL A 1 106 ? -12.543 3.312 19.607 1.00 89.25 106 VAL A N 1
ATOM 832 C CA . VAL A 1 106 ? -12.141 4.704 19.389 1.00 89.25 106 VAL A CA 1
ATOM 833 C C . VAL A 1 106 ? -11.884 4.961 17.912 1.00 89.25 106 VAL A C 1
ATOM 835 O O . VAL A 1 106 ? -12.301 6.001 17.411 1.00 89.25 106 VAL A O 1
ATOM 838 N N . GLN A 1 107 ? -11.234 4.032 17.211 1.00 87.62 107 GLN A N 1
ATOM 839 C CA . GLN A 1 107 ? -11.045 4.127 15.766 1.00 87.62 107 GLN A CA 1
ATOM 840 C C . GLN A 1 107 ? -12.394 4.208 15.037 1.00 87.62 107 GLN A C 1
ATOM 842 O O . GLN A 1 107 ? -12.619 5.173 14.302 1.00 87.62 107 GLN A O 1
ATOM 847 N N . ASP A 1 108 ? -13.304 3.265 15.301 1.00 87.94 108 ASP A N 1
ATOM 848 C CA . ASP A 1 108 ? -14.645 3.231 14.701 1.00 87.94 108 ASP A CA 1
ATOM 849 C C . ASP A 1 108 ? -15.400 4.556 14.960 1.00 87.94 108 ASP A C 1
ATOM 851 O O . ASP A 1 108 ? -15.987 5.160 14.053 1.00 87.94 108 ASP A O 1
ATOM 855 N N . GLU A 1 109 ? -15.357 5.054 16.204 1.00 90.75 109 GLU A N 1
ATOM 856 C CA . GLU A 1 109 ? -15.984 6.318 16.601 1.00 90.75 109 GLU A CA 1
ATOM 857 C C . GLU A 1 109 ? -15.350 7.536 15.908 1.00 90.75 109 GLU A C 1
ATOM 859 O O . GLU A 1 109 ? -16.078 8.454 15.515 1.00 90.75 109 GLU A O 1
ATOM 864 N N . VAL A 1 110 ? -14.020 7.578 15.766 1.00 91.56 110 VAL A N 1
ATOM 865 C CA . VAL A 1 110 ? -13.307 8.666 15.078 1.00 91.56 110 VAL A CA 1
ATOM 866 C C . VAL A 1 110 ? -13.710 8.699 13.610 1.00 91.56 110 VAL A C 1
ATOM 868 O O . VAL A 1 110 ? -14.135 9.752 13.134 1.00 91.56 110 VAL A O 1
ATOM 871 N N . THR A 1 111 ? -13.658 7.561 12.917 1.00 91.19 111 THR A N 1
ATOM 872 C CA . THR A 1 111 ? -14.027 7.463 11.501 1.00 91.19 111 THR A CA 1
ATOM 873 C C . THR A 1 111 ? -15.474 7.897 11.266 1.00 91.19 111 THR A C 1
ATOM 875 O O . THR A 1 111 ? -15.727 8.746 10.408 1.00 91.19 111 THR A O 1
ATOM 878 N N . ARG A 1 112 ? -16.427 7.412 12.078 1.00 90.56 112 ARG A N 1
ATOM 879 C CA . ARG A 1 112 ? -17.833 7.845 11.992 1.00 90.56 112 ARG A CA 1
ATOM 880 C C . ARG A 1 112 ? -17.992 9.342 12.261 1.00 90.56 112 ARG A C 1
ATOM 882 O O . ARG A 1 112 ? -18.684 10.021 11.513 1.00 90.56 112 ARG A O 1
ATOM 889 N N . SER A 1 113 ? -17.310 9.872 13.277 1.00 92.50 113 SER A N 1
ATOM 890 C CA . SER A 1 113 ? -17.393 11.300 13.609 1.00 92.50 113 SER A CA 1
ATOM 891 C C . SER A 1 113 ? -16.883 12.194 12.475 1.00 92.50 113 SER A C 1
ATOM 893 O O . SER A 1 113 ? -17.410 13.285 12.284 1.00 92.50 113 SER A O 1
ATOM 895 N N . ILE A 1 114 ? -15.879 11.747 11.715 1.00 92.00 114 ILE A N 1
ATOM 896 C CA . ILE A 1 114 ? -15.359 12.480 10.552 1.00 92.00 114 ILE A CA 1
ATOM 897 C C . ILE A 1 114 ? -16.381 12.486 9.415 1.00 92.00 114 ILE A C 1
ATOM 899 O O . ILE A 1 114 ? -16.631 13.539 8.833 1.00 92.00 114 ILE A O 1
ATOM 903 N N . VAL A 1 115 ? -16.987 11.333 9.119 1.00 92.38 115 VAL A N 1
ATOM 904 C CA . VAL A 1 115 ? -18.059 11.220 8.116 1.00 92.38 115 VAL A CA 1
ATOM 905 C C . VAL A 1 115 ? -19.228 12.144 8.473 1.00 92.38 115 VAL A C 1
ATOM 907 O O . VAL A 1 115 ? -19.693 12.893 7.612 1.00 92.38 115 VAL A O 1
ATOM 910 N N . ASP A 1 116 ? -19.649 12.141 9.740 1.00 92.06 116 ASP A N 1
ATOM 911 C CA . ASP A 1 116 ? -20.733 12.989 10.241 1.00 92.06 116 ASP A CA 1
ATOM 912 C C . ASP A 1 116 ? -20.368 14.481 10.167 1.00 92.06 116 ASP A C 1
ATOM 914 O O . ASP A 1 116 ? -21.166 15.292 9.696 1.00 92.06 116 ASP A O 1
ATOM 918 N N . ALA A 1 117 ? -19.152 14.854 10.587 1.00 92.12 117 ALA A N 1
ATOM 919 C CA . ALA A 1 117 ? -18.673 16.238 10.560 1.00 92.12 117 ALA A CA 1
ATOM 920 C C . ALA A 1 117 ? -18.593 16.802 9.134 1.00 92.12 117 ALA A C 1
ATOM 922 O O . ALA A 1 117 ? -18.893 17.974 8.918 1.00 92.12 117 ALA A O 1
ATOM 923 N N . LEU A 1 118 ? -18.231 15.962 8.162 1.00 92.00 118 LEU A N 1
ATOM 924 C CA . LEU A 1 118 ? -18.184 16.316 6.743 1.00 92.00 118 LEU A CA 1
ATOM 925 C C . LEU A 1 118 ? -19.543 16.179 6.036 1.00 92.00 118 LEU A C 1
ATOM 927 O O . LEU A 1 118 ? -19.628 16.449 4.838 1.00 92.00 118 LEU A O 1
ATOM 931 N N . ALA A 1 119 ? -20.598 15.768 6.752 1.00 90.69 119 ALA A N 1
ATOM 932 C CA . ALA A 1 119 ? -21.934 15.508 6.215 1.00 90.69 119 ALA A CA 1
ATOM 933 C C . ALA A 1 119 ? -21.925 14.574 4.985 1.00 90.69 119 ALA A C 1
ATOM 935 O O . ALA A 1 119 ? -22.663 14.780 4.015 1.00 90.69 119 ALA A O 1
ATOM 936 N N . ILE A 1 120 ? -21.071 13.546 5.011 1.00 90.56 120 ILE A N 1
ATOM 937 C CA . ILE A 1 120 ? -20.927 12.598 3.905 1.00 90.56 120 ILE A CA 1
ATOM 938 C C . ILE A 1 120 ? -22.006 11.520 4.009 1.00 90.56 120 ILE A C 1
ATOM 940 O O . ILE A 1 120 ? -22.101 10.799 4.999 1.00 90.56 120 ILE A O 1
ATOM 944 N N . ASN A 1 121 ? -22.789 11.361 2.943 1.00 89.31 121 ASN A N 1
ATOM 945 C CA . ASN A 1 121 ? -23.749 10.268 2.842 1.00 89.31 121 ASN A CA 1
ATOM 946 C C . ASN A 1 121 ? -23.032 8.976 2.444 1.00 89.31 121 ASN A C 1
ATOM 948 O O . ASN A 1 121 ? -22.489 8.884 1.341 1.00 89.31 121 ASN A O 1
ATOM 952 N N . LEU A 1 122 ? -23.072 7.986 3.334 1.00 91.44 122 LEU A N 1
ATOM 953 C CA . LEU A 1 122 ? -22.563 6.643 3.080 1.00 91.44 122 LEU A CA 1
ATOM 954 C C . LEU A 1 122 ? -23.630 5.774 2.413 1.00 91.44 122 LEU A C 1
ATOM 956 O O . LEU A 1 122 ? -24.804 5.795 2.794 1.00 91.44 122 LEU A O 1
ATOM 960 N N . SER A 1 123 ? -23.212 4.950 1.460 1.00 92.12 123 SER A N 1
ATOM 961 C CA . SER A 1 123 ? -23.994 3.794 1.028 1.00 92.12 123 SER A CA 1
ATOM 962 C C . SER A 1 123 ? -24.105 2.758 2.160 1.00 92.12 123 SER A C 1
ATOM 964 O O . SER A 1 123 ? -23.252 2.719 3.054 1.00 92.12 123 SER A O 1
ATOM 966 N N . PRO A 1 124 ? -25.121 1.872 2.138 1.00 91.12 124 PRO A N 1
ATOM 967 C CA . PRO A 1 124 ? -25.233 0.792 3.119 1.00 91.12 124 PRO A CA 1
ATOM 968 C C . PRO A 1 124 ? -23.976 -0.084 3.200 1.00 91.12 124 PRO A C 1
ATOM 970 O O . PRO A 1 124 ? -23.565 -0.457 4.295 1.00 91.12 124 PRO A O 1
ATOM 973 N N . GLN A 1 125 ? -23.336 -0.359 2.058 1.00 89.12 125 GLN A N 1
ATOM 974 C CA . GLN A 1 125 ? -22.109 -1.154 1.988 1.00 89.12 125 GLN A CA 1
ATOM 975 C C . GLN A 1 125 ? -20.921 -0.439 2.643 1.00 89.12 125 GLN A C 1
ATOM 977 O O . GLN A 1 125 ? -20.153 -1.062 3.374 1.00 89.12 125 GLN A O 1
ATOM 982 N N . GLU A 1 126 ? -20.770 0.869 2.415 1.00 91.62 126 GLU A N 1
ATOM 983 C CA . GLU A 1 126 ? -19.729 1.666 3.074 1.00 91.62 126 GLU A CA 1
ATOM 984 C C . GLU A 1 126 ? -19.957 1.714 4.588 1.00 91.62 126 GLU A C 1
ATOM 986 O O . GLU A 1 126 ? -19.016 1.510 5.350 1.00 91.62 126 GLU A O 1
ATOM 991 N N . ALA A 1 127 ? -21.201 1.918 5.032 1.00 89.69 127 ALA A N 1
ATOM 992 C CA . ALA A 1 127 ? -21.542 1.954 6.451 1.00 89.69 127 ALA A CA 1
ATOM 993 C C . ALA A 1 127 ? -21.276 0.614 7.159 1.00 89.69 127 ALA A C 1
ATOM 995 O O . ALA A 1 127 ? -20.730 0.613 8.260 1.00 89.69 127 ALA A O 1
ATOM 996 N N . GLU A 1 128 ? -21.624 -0.514 6.534 1.00 88.81 128 GLU A N 1
ATOM 997 C CA . GLU A 1 128 ? -21.329 -1.851 7.062 1.00 88.81 128 GLU A CA 1
ATOM 998 C C . GLU A 1 128 ? -19.815 -2.073 7.179 1.00 88.81 128 GLU A C 1
ATOM 1000 O O . GLU A 1 128 ? -19.323 -2.447 8.248 1.00 88.81 128 GLU A O 1
ATOM 1005 N N . ARG A 1 129 ? -19.060 -1.758 6.119 1.00 88.12 129 ARG A N 1
ATOM 1006 C CA . ARG A 1 129 ? -17.597 -1.904 6.085 1.00 88.12 129 ARG A CA 1
ATOM 1007 C C . ARG A 1 129 ? -16.909 -1.108 7.193 1.00 88.12 129 ARG A C 1
ATOM 1009 O O . ARG A 1 129 ? -16.070 -1.665 7.888 1.00 88.12 129 ARG A O 1
ATOM 1016 N N . LEU A 1 130 ? -17.305 0.149 7.401 1.00 86.69 130 LEU A N 1
ATOM 1017 C CA . LEU A 1 130 ? -16.744 1.021 8.444 1.00 86.69 130 LEU A CA 1
ATOM 1018 C C . LEU A 1 130 ? -17.001 0.534 9.881 1.00 86.69 130 LEU A C 1
ATOM 1020 O O . LEU A 1 130 ? -16.448 1.096 10.818 1.00 86.69 130 LEU A O 1
ATOM 1024 N N . THR A 1 131 ? -17.862 -0.467 10.076 1.00 82.50 131 THR A N 1
ATOM 1025 C CA . THR A 1 131 ? -18.113 -1.076 11.395 1.00 82.50 131 THR A CA 1
ATOM 1026 C C . THR A 1 131 ? -17.445 -2.436 11.570 1.00 82.50 131 THR A C 1
ATOM 1028 O O . THR A 1 131 ? -17.531 -3.033 12.646 1.00 82.50 131 THR A O 1
ATOM 1031 N N . ARG A 1 132 ? -16.805 -2.965 10.520 1.00 84.00 132 ARG A N 1
ATOM 1032 C CA . ARG A 1 132 ? -16.202 -4.292 10.558 1.00 84.00 132 ARG A CA 1
ATOM 1033 C C . ARG A 1 132 ? -14.787 -4.203 11.113 1.00 84.00 132 ARG A C 1
ATOM 1035 O O . ARG A 1 132 ? -13.891 -3.633 10.504 1.00 84.00 132 ARG A O 1
ATOM 1042 N N . ARG A 1 133 ? -14.577 -4.844 12.258 1.00 82.88 133 ARG A N 1
ATOM 1043 C CA . ARG A 1 133 ? -13.255 -4.926 12.880 1.00 82.88 133 ARG A CA 1
ATOM 1044 C C . ARG A 1 133 ? -12.401 -6.003 12.230 1.00 82.88 133 ARG A C 1
ATOM 1046 O O . ARG A 1 133 ? -12.872 -7.106 11.958 1.00 82.88 133 ARG A O 1
ATOM 1053 N N . THR A 1 134 ? -11.123 -5.681 12.074 1.00 83.56 134 THR A N 1
ATOM 1054 C CA . THR A 1 134 ? -10.121 -6.551 11.438 1.00 83.56 134 THR A CA 1
ATOM 1055 C C . THR A 1 134 ? -9.528 -7.570 12.421 1.00 83.56 134 THR A C 1
ATOM 1057 O O . THR A 1 134 ? -9.163 -8.678 12.037 1.00 83.56 134 THR A O 1
ATOM 1060 N N . THR A 1 135 ? -9.461 -7.200 13.704 1.00 90.94 135 THR A N 1
ATOM 1061 C CA . THR A 1 135 ? -9.056 -8.029 14.846 1.00 90.94 135 THR A CA 1
ATOM 1062 C C . THR A 1 135 ? -9.630 -7.430 16.137 1.00 90.94 135 THR A C 1
ATOM 1064 O O . THR A 1 135 ? -9.923 -6.238 16.194 1.00 90.94 135 THR A O 1
ATOM 1067 N N . ASN A 1 136 ? -9.784 -8.246 17.185 1.00 88.50 136 ASN A N 1
ATOM 1068 C CA . ASN A 1 136 ? -10.035 -7.777 18.560 1.00 88.50 136 ASN A CA 1
ATOM 1069 C C . ASN A 1 136 ? -8.863 -8.109 19.508 1.00 88.50 136 ASN A C 1
ATOM 1071 O O . ASN A 1 136 ? -8.959 -7.919 20.720 1.00 88.50 136 ASN A O 1
ATOM 1075 N N . SER A 1 137 ? -7.755 -8.638 18.979 1.00 92.56 137 SER A N 1
ATOM 1076 C CA . SER A 1 137 ? -6.588 -9.044 19.760 1.00 92.56 137 SER A CA 1
ATOM 1077 C C . SER A 1 137 ? -5.511 -7.970 19.688 1.00 92.56 137 SER A C 1
ATOM 1079 O O . SER A 1 137 ? -4.813 -7.836 18.684 1.00 92.56 137 SER A O 1
ATOM 1081 N N . LEU A 1 138 ? -5.320 -7.230 20.785 1.00 89.44 138 LEU A N 1
ATOM 1082 C CA . LEU A 1 138 ? -4.231 -6.250 20.890 1.00 89.44 138 LEU A CA 1
ATOM 1083 C C . LEU A 1 138 ? -2.855 -6.878 20.659 1.00 89.44 138 LEU A C 1
ATOM 1085 O O . LEU A 1 138 ? -1.988 -6.262 20.053 1.00 89.44 138 LEU A O 1
ATOM 1089 N N . VAL A 1 139 ? -2.660 -8.120 21.111 1.00 91.94 139 VAL A N 1
ATOM 1090 C CA . VAL A 1 139 ? -1.400 -8.841 20.898 1.00 91.94 139 VAL A CA 1
ATOM 1091 C C . VAL A 1 139 ? -1.188 -9.109 19.411 1.00 91.94 139 VAL A C 1
ATOM 1093 O O . VAL A 1 139 ? -0.086 -8.899 18.906 1.00 91.94 139 VAL A O 1
ATOM 1096 N N . ALA A 1 140 ? -2.230 -9.549 18.698 1.00 95.19 140 ALA A N 1
ATOM 1097 C CA . ALA A 1 140 ? -2.134 -9.775 17.261 1.00 95.19 140 ALA A CA 1
ATOM 1098 C C . ALA A 1 140 ? -1.879 -8.469 16.503 1.00 95.19 140 ALA A C 1
ATOM 1100 O O . ALA A 1 140 ? -1.030 -8.424 15.612 1.00 95.19 140 ALA A O 1
ATOM 1101 N N . TYR A 1 141 ? -2.563 -7.400 16.907 1.00 92.62 141 TYR A N 1
ATOM 1102 C CA . TYR A 1 141 ? -2.400 -6.068 16.349 1.00 92.62 141 TYR A CA 1
ATOM 1103 C C . TYR A 1 141 ? -0.977 -5.526 16.531 1.00 92.62 141 TYR A C 1
ATOM 1105 O O . TYR A 1 141 ? -0.341 -5.170 15.543 1.00 92.62 141 TYR A O 1
ATOM 1113 N N . ASP A 1 142 ? -0.429 -5.550 17.749 1.00 91.06 142 ASP A N 1
ATOM 1114 C CA . ASP A 1 142 ? 0.932 -5.068 18.026 1.00 91.06 142 ASP A CA 1
ATOM 1115 C C . ASP A 1 142 ? 1.984 -5.837 17.202 1.00 91.06 142 ASP A C 1
ATOM 1117 O O . ASP A 1 142 ? 2.902 -5.240 16.635 1.00 91.06 142 ASP A O 1
ATOM 1121 N N . GLN A 1 143 ? 1.842 -7.163 17.082 1.00 95.06 143 GLN A N 1
ATOM 1122 C CA . GLN A 1 143 ? 2.742 -7.977 16.255 1.00 95.06 143 GLN A CA 1
ATOM 1123 C C . GLN A 1 143 ? 2.587 -7.681 14.760 1.00 95.06 143 GLN A C 1
ATOM 1125 O O . GLN A 1 143 ? 3.580 -7.648 14.033 1.00 95.06 143 GLN A O 1
ATOM 1130 N N . PHE A 1 144 ? 1.363 -7.443 14.289 1.00 95.81 144 PHE A N 1
ATOM 1131 C CA . PHE A 1 144 ? 1.119 -7.054 12.905 1.00 95.81 144 PHE A CA 1
ATOM 1132 C C . PHE A 1 144 ? 1.765 -5.704 12.582 1.00 95.81 144 PHE A C 1
ATOM 1134 O O . PHE A 1 144 ? 2.472 -5.604 11.580 1.00 95.81 144 PHE A O 1
ATOM 1141 N N . GLN A 1 145 ? 1.592 -4.699 13.444 1.00 92.75 145 GLN A N 1
ATOM 1142 C CA . GLN A 1 145 ? 2.175 -3.371 13.241 1.00 92.75 145 GLN A CA 1
ATOM 1143 C C . GLN A 1 145 ? 3.708 -3.400 13.259 1.00 92.75 145 GLN A C 1
ATOM 1145 O O . GLN A 1 145 ? 4.353 -2.739 12.444 1.00 92.75 145 GLN A O 1
ATOM 1150 N N . GLU A 1 146 ? 4.313 -4.227 14.115 1.00 92.69 146 GLU A N 1
ATOM 1151 C CA . GLU A 1 146 ? 5.762 -4.450 14.071 1.00 92.69 146 GLU A CA 1
ATOM 1152 C C . GLU A 1 146 ? 6.199 -5.091 12.743 1.00 92.69 146 GLU A C 1
ATOM 1154 O O . GLU A 1 146 ? 7.199 -4.677 12.152 1.00 92.69 146 GLU A O 1
ATOM 1159 N N . GLY A 1 147 ? 5.422 -6.046 12.220 1.00 95.94 147 GLY A N 1
ATOM 1160 C CA . GLY A 1 147 ? 5.641 -6.611 10.889 1.00 95.94 147 GLY A CA 1
ATOM 1161 C C . GLY A 1 147 ? 5.581 -5.555 9.782 1.00 95.94 147 GLY A C 1
ATOM 1162 O O . GLY A 1 147 ? 6.503 -5.470 8.967 1.00 95.94 147 GLY A O 1
ATOM 1163 N N . GLN A 1 148 ? 4.560 -4.689 9.799 1.00 93.50 148 GLN A N 1
ATOM 1164 C CA . GLN A 1 148 ? 4.422 -3.576 8.852 1.00 93.50 148 GLN A CA 1
ATOM 1165 C C . GLN A 1 148 ? 5.646 -2.658 8.898 1.00 93.50 148 GLN A C 1
ATOM 1167 O O . GLN A 1 148 ? 6.248 -2.379 7.858 1.00 93.50 148 GLN A O 1
ATOM 1172 N N . ARG A 1 149 ? 6.070 -2.246 10.098 1.00 91.19 149 ARG A N 1
ATOM 1173 C CA . ARG A 1 149 ? 7.246 -1.389 10.297 1.00 91.19 149 ARG A CA 1
ATOM 1174 C C . ARG A 1 149 ? 8.514 -2.015 9.713 1.00 91.19 149 ARG A C 1
ATOM 1176 O O . ARG A 1 149 ? 9.258 -1.343 9.001 1.00 91.19 149 ARG A O 1
ATOM 1183 N N . LEU A 1 150 ? 8.756 -3.294 9.996 1.00 93.00 150 LEU A N 1
ATOM 1184 C CA . LEU A 1 150 ? 9.919 -4.031 9.497 1.00 93.00 150 LEU A CA 1
ATOM 1185 C C . LEU A 1 150 ? 9.896 -4.173 7.969 1.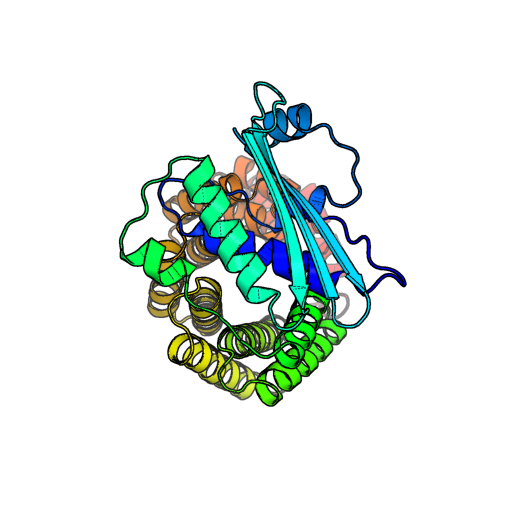00 93.00 150 LEU A C 1
ATOM 1187 O O . LEU A 1 150 ? 10.921 -3.960 7.320 1.00 93.00 150 LEU A O 1
ATOM 1191 N N . SER A 1 151 ? 8.728 -4.460 7.387 1.00 91.94 151 SER A N 1
ATOM 1192 C CA . SER A 1 151 ? 8.573 -4.639 5.937 1.00 91.94 151 SER A CA 1
ATOM 1193 C C . SER A 1 151 ? 8.950 -3.385 5.133 1.00 91.94 151 SER A C 1
ATOM 1195 O O . SER A 1 151 ? 9.553 -3.493 4.063 1.00 91.94 151 SER A O 1
ATOM 1197 N N . ARG A 1 152 ? 8.703 -2.184 5.679 1.00 87.00 152 ARG A N 1
ATOM 1198 C CA . ARG A 1 152 ? 9.029 -0.900 5.028 1.00 87.00 152 ARG A CA 1
ATOM 1199 C C . ARG A 1 152 ? 10.529 -0.695 4.802 1.00 87.00 152 ARG A C 1
ATOM 1201 O O . ARG A 1 152 ? 10.904 0.013 3.875 1.00 87.00 152 ARG A O 1
ATOM 1208 N N . ILE A 1 153 ? 11.389 -1.342 5.592 1.00 87.44 153 ILE A N 1
ATOM 1209 C CA . ILE A 1 153 ? 12.853 -1.248 5.442 1.00 87.44 153 ILE A CA 1
ATOM 1210 C C . ILE A 1 153 ? 13.336 -2.048 4.216 1.00 87.44 153 ILE A C 1
ATOM 1212 O O . ILE A 1 153 ? 14.327 -1.683 3.589 1.00 87.44 153 ILE A O 1
ATOM 1216 N N . SER A 1 154 ? 12.610 -3.104 3.828 1.00 84.00 154 SER A N 1
ATOM 1217 C CA . SER A 1 154 ? 12.817 -3.836 2.570 1.00 84.00 154 SER A CA 1
ATOM 1218 C C . SER A 1 154 ? 14.209 -4.477 2.377 1.00 84.00 154 SER A C 1
ATOM 1220 O O . SER A 1 154 ? 14.691 -4.553 1.242 1.00 84.00 154 SER A O 1
ATOM 1222 N N . THR A 1 155 ? 14.844 -4.991 3.442 1.00 91.38 155 THR A N 1
ATOM 1223 C CA . THR A 1 155 ? 16.033 -5.873 3.345 1.00 91.38 155 THR A CA 1
ATOM 1224 C C . THR A 1 155 ? 15.648 -7.336 3.556 1.00 91.38 155 THR A C 1
ATOM 1226 O O . THR A 1 155 ? 14.533 -7.633 3.986 1.00 91.38 155 THR A O 1
ATOM 1229 N N . ARG A 1 156 ? 16.565 -8.268 3.262 1.00 93.25 156 ARG A N 1
ATOM 1230 C CA . ARG A 1 156 ? 16.324 -9.703 3.475 1.00 93.25 156 ARG A CA 1
ATOM 1231 C C . ARG A 1 156 ? 16.045 -9.997 4.947 1.00 93.25 156 ARG A C 1
ATOM 1233 O O . ARG A 1 156 ? 15.093 -10.697 5.277 1.00 93.25 156 ARG A O 1
ATOM 1240 N N . GLU A 1 157 ? 16.851 -9.417 5.825 1.00 96.00 157 GLU A N 1
ATOM 1241 C CA . GLU A 1 157 ? 16.786 -9.609 7.271 1.00 96.00 157 GLU A CA 1
ATOM 1242 C C . GLU A 1 157 ? 15.498 -9.018 7.846 1.00 96.00 157 GLU A C 1
ATOM 1244 O O . GLU A 1 157 ? 14.799 -9.684 8.610 1.00 96.00 157 GLU A O 1
ATOM 1249 N N . THR A 1 158 ? 15.141 -7.789 7.461 1.00 95.62 158 THR A N 1
ATOM 1250 C CA . THR A 1 158 ? 13.923 -7.146 7.970 1.00 95.62 158 THR A CA 1
ATOM 1251 C C . THR A 1 158 ? 12.661 -7.790 7.410 1.00 95.62 158 THR A C 1
ATOM 1253 O O . THR A 1 158 ? 11.686 -7.916 8.147 1.00 95.62 158 THR A O 1
ATOM 1256 N N . ASN A 1 159 ? 12.684 -8.310 6.175 1.00 97.06 159 ASN A N 1
ATOM 1257 C CA . ASN A 1 159 ? 11.576 -9.104 5.640 1.00 97.06 159 ASN A CA 1
ATOM 1258 C C . ASN A 1 159 ? 11.387 -10.407 6.436 1.00 97.06 159 ASN A C 1
ATOM 1260 O O . ASN A 1 159 ? 10.270 -10.721 6.836 1.00 97.06 159 ASN A O 1
ATOM 1264 N N . GLN A 1 160 ? 12.464 -11.127 6.769 1.00 97.81 160 GLN A N 1
ATOM 1265 C CA . GLN A 1 160 ? 12.383 -12.323 7.622 1.00 97.81 160 GLN A CA 1
ATOM 1266 C C . GLN A 1 160 ? 11.832 -12.011 9.022 1.00 97.81 160 GLN A C 1
ATOM 1268 O O . GLN A 1 160 ? 11.006 -12.762 9.552 1.00 97.81 160 GLN A O 1
ATOM 1273 N N . GLN A 1 161 ? 12.252 -10.891 9.616 1.00 98.12 161 GLN A N 1
ATOM 1274 C CA . GLN A 1 161 ? 11.717 -10.424 10.896 1.00 98.12 161 GLN A CA 1
ATOM 1275 C C . GLN A 1 161 ? 10.229 -10.056 10.783 1.00 98.12 161 GLN A C 1
ATOM 1277 O O . GLN A 1 161 ? 9.448 -10.441 11.656 1.00 98.12 161 GLN A O 1
ATOM 1282 N N . ALA A 1 162 ? 9.817 -9.395 9.696 1.00 98.12 162 ALA A N 1
ATOM 1283 C CA . ALA A 1 162 ? 8.416 -9.076 9.431 1.00 98.12 162 ALA A CA 1
ATOM 1284 C C . ALA A 1 162 ? 7.565 -10.350 9.340 1.00 98.12 162 ALA A C 1
ATOM 1286 O O . ALA A 1 162 ? 6.549 -10.463 10.024 1.00 98.12 162 ALA A O 1
ATOM 1287 N N . GLN A 1 163 ? 8.023 -11.369 8.603 1.00 98.62 163 GLN A N 1
ATOM 1288 C CA . GLN A 1 163 ? 7.340 -12.666 8.540 1.00 98.62 163 GLN A CA 1
ATOM 1289 C C . GLN A 1 163 ? 7.195 -13.319 9.918 1.00 98.62 163 GLN A C 1
ATOM 1291 O O . GLN A 1 163 ? 6.159 -13.912 10.219 1.00 98.62 163 GLN A O 1
ATOM 1296 N N . ALA A 1 164 ? 8.223 -13.245 10.768 1.00 98.62 164 ALA A N 1
ATOM 1297 C CA . ALA A 1 164 ? 8.147 -13.772 12.129 1.00 98.62 164 ALA A CA 1
ATOM 1298 C C . ALA A 1 164 ? 7.102 -13.021 12.973 1.00 98.62 164 ALA A C 1
ATOM 1300 O O . ALA A 1 164 ? 6.363 -13.656 13.727 1.00 98.62 164 ALA A O 1
ATOM 1301 N N . ALA A 1 165 ? 7.008 -11.700 12.821 1.00 98.25 165 ALA A N 1
ATOM 1302 C CA . ALA A 1 165 ? 6.000 -10.880 13.484 1.00 98.25 165 ALA A CA 1
ATOM 1303 C C . ALA A 1 165 ? 4.579 -11.218 12.990 1.00 98.25 165 ALA A C 1
ATOM 1305 O O . ALA A 1 165 ? 3.703 -11.502 13.805 1.00 98.25 165 ALA A O 1
ATOM 1306 N N . TYR A 1 166 ? 4.363 -11.343 11.676 1.00 98.69 166 TYR A N 1
ATOM 1307 C CA . TYR A 1 166 ? 3.064 -11.753 11.124 1.00 98.69 166 TYR A CA 1
ATOM 1308 C C . TYR A 1 166 ? 2.639 -13.154 11.584 1.00 98.69 166 TYR A C 1
ATOM 1310 O O . TYR A 1 166 ? 1.477 -13.359 11.926 1.00 98.69 166 TYR A O 1
ATOM 1318 N N . ARG A 1 167 ? 3.567 -14.117 11.687 1.00 98.81 167 ARG A N 1
ATOM 1319 C CA . ARG A 1 167 ? 3.259 -15.448 12.249 1.00 98.81 167 ARG A CA 1
ATOM 1320 C C . ARG A 1 167 ? 2.829 -15.373 13.716 1.00 98.81 167 ARG A C 1
ATOM 1322 O O . ARG A 1 167 ? 1.920 -16.097 14.113 1.00 98.81 167 ARG A O 1
ATOM 1329 N N . LYS A 1 168 ? 3.441 -14.496 14.521 1.00 98.62 168 LYS A N 1
ATOM 1330 C CA . LYS A 1 168 ? 3.004 -14.254 15.908 1.00 98.62 168 LYS A CA 1
ATOM 1331 C C . LYS A 1 168 ? 1.631 -13.586 15.960 1.00 98.62 168 LYS A C 1
ATOM 1333 O O . LYS A 1 168 ? 0.836 -13.951 16.820 1.00 98.62 168 LYS A O 1
ATOM 1338 N N . ALA A 1 169 ? 1.341 -12.667 15.037 1.00 98.38 169 ALA A N 1
ATOM 1339 C CA . ALA A 1 169 ? 0.019 -12.061 14.914 1.00 98.38 169 ALA A CA 1
ATOM 1340 C C . ALA A 1 169 ? -1.054 -13.121 14.621 1.00 98.38 169 ALA A C 1
ATOM 1342 O O . ALA A 1 169 ? -2.038 -13.208 15.347 1.00 98.38 169 ALA A O 1
ATOM 1343 N N . ILE A 1 170 ? -0.802 -13.997 13.644 1.00 98.69 170 ILE A N 1
ATOM 1344 C CA . ILE A 1 170 ? -1.679 -15.126 13.294 1.00 98.69 170 ILE A CA 1
ATOM 1345 C C . ILE A 1 170 ? -1.862 -16.089 14.476 1.00 98.69 170 ILE A C 1
ATOM 1347 O O . ILE A 1 170 ? -2.965 -16.563 14.729 1.00 98.69 170 ILE A O 1
ATOM 1351 N N . ALA A 1 171 ? -0.798 -16.381 15.228 1.00 98.50 171 ALA A N 1
ATOM 1352 C CA . ALA A 1 171 ? -0.895 -17.248 16.403 1.00 98.50 171 ALA A CA 1
ATOM 1353 C C . ALA A 1 171 ? -1.747 -16.630 17.528 1.00 98.50 171 ALA A C 1
ATOM 1355 O O . ALA A 1 171 ? -2.407 -17.359 18.265 1.00 98.50 171 ALA A O 1
ATOM 1356 N N . ALA A 1 172 ? -1.724 -15.301 17.667 1.00 98.19 172 ALA A N 1
ATOM 1357 C CA . ALA A 1 172 ? -2.513 -14.569 18.655 1.00 98.19 172 ALA A CA 1
ATOM 1358 C C . ALA A 1 172 ? -3.970 -14.333 18.216 1.00 98.19 172 ALA A C 1
ATOM 1360 O O . ALA A 1 172 ? -4.837 -14.177 19.075 1.00 98.19 172 ALA A O 1
ATOM 1361 N N . ASP A 1 173 ? -4.234 -14.291 16.909 1.00 98.06 173 ASP A N 1
ATOM 1362 C CA . ASP A 1 173 ? -5.571 -14.212 16.321 1.00 98.06 173 ASP A CA 1
ATOM 1363 C C . ASP A 1 173 ? -5.615 -14.926 14.953 1.00 98.06 173 ASP A C 1
ATOM 1365 O O . ASP A 1 173 ? -5.297 -14.326 13.920 1.00 98.06 173 ASP A O 1
ATOM 1369 N N . PRO A 1 174 ? -6.042 -16.203 14.916 1.00 97.88 174 PRO A N 1
ATOM 1370 C CA . PRO A 1 174 ? -6.186 -16.958 13.669 1.00 97.88 174 PRO A CA 1
ATOM 1371 C C . PRO A 1 174 ? -7.241 -16.395 12.705 1.00 97.88 174 PRO A C 1
ATOM 1373 O O . PRO A 1 174 ? -7.307 -16.831 11.556 1.00 97.88 174 PRO A O 1
ATOM 1376 N N . GLY A 1 175 ? -8.084 -15.459 13.155 1.00 96.75 175 GLY A N 1
ATOM 1377 C CA . GLY A 1 175 ? -9.057 -14.755 12.322 1.00 96.75 175 GLY A CA 1
ATOM 1378 C C . GLY A 1 175 ? -8.495 -13.513 11.628 1.00 96.75 175 GLY A C 1
ATOM 1379 O O . GLY A 1 175 ? -9.190 -12.924 10.803 1.00 96.75 175 GLY A O 1
ATOM 1380 N N . TYR A 1 176 ? -7.253 -13.108 11.922 1.00 97.25 176 TYR A N 1
ATOM 1381 C CA . TYR A 1 176 ? -6.720 -11.824 11.471 1.00 97.25 176 TYR A CA 1
ATOM 1382 C C . TYR A 1 176 ? -6.255 -11.854 10.004 1.00 97.25 176 TYR A C 1
ATOM 1384 O O . TYR A 1 176 ? -5.062 -11.951 9.703 1.00 97.25 176 TYR A O 1
ATOM 1392 N N . GLY A 1 177 ? -7.205 -11.743 9.068 1.00 97.12 177 GLY A N 1
ATOM 1393 C CA . GLY A 1 177 ? -6.975 -11.868 7.621 1.00 97.12 177 GLY A CA 1
ATOM 1394 C C . GLY A 1 177 ? -5.840 -10.990 7.075 1.00 97.12 177 GLY A C 1
ATOM 1395 O O . GLY A 1 177 ? -5.027 -11.460 6.277 1.00 97.12 177 GLY A O 1
ATOM 1396 N N . ARG A 1 178 ? -5.690 -9.751 7.566 1.00 96.00 178 ARG A N 1
ATOM 1397 C CA . ARG A 1 178 ? -4.589 -8.848 7.165 1.00 96.00 178 ARG A CA 1
ATOM 1398 C C . ARG A 1 178 ? -3.205 -9.439 7.443 1.00 96.00 178 ARG A C 1
ATOM 1400 O O . ARG A 1 178 ? -2.308 -9.271 6.619 1.00 96.00 178 ARG A O 1
ATOM 1407 N N . ALA A 1 179 ? -3.022 -10.161 8.550 1.00 98.38 179 ALA A N 1
ATOM 1408 C CA . ALA A 1 179 ? -1.738 -10.777 8.885 1.00 98.38 179 ALA A CA 1
ATOM 1409 C C . ALA A 1 179 ? -1.379 -11.921 7.922 1.00 98.38 179 ALA A C 1
ATOM 1411 O O . ALA A 1 179 ? -0.221 -12.041 7.517 1.00 98.38 179 ALA A O 1
ATOM 1412 N N . TYR A 1 180 ? -2.371 -12.708 7.492 1.00 98.81 180 TYR A N 1
ATOM 1413 C CA . TYR A 1 180 ? -2.192 -13.715 6.441 1.00 98.81 180 TYR A CA 1
ATOM 1414 C C . TYR A 1 180 ? -1.798 -13.070 5.108 1.00 98.81 180 TYR A C 1
ATOM 1416 O O . TYR A 1 180 ? -0.827 -13.495 4.481 1.00 98.81 180 TYR A O 1
ATOM 1424 N N . GLY A 1 181 ? -2.490 -11.999 4.707 1.00 98.62 181 GLY A N 1
ATOM 1425 C CA . GLY A 1 181 ? -2.215 -11.290 3.455 1.00 98.62 181 GLY A CA 1
ATOM 1426 C C . GLY A 1 181 ? -0.833 -10.635 3.439 1.00 98.62 181 GLY A C 1
ATOM 1427 O O . GLY A 1 181 ? -0.125 -10.711 2.434 1.00 98.62 181 GLY A O 1
ATOM 1428 N N . ALA A 1 182 ? -0.414 -10.038 4.556 1.00 98.50 182 ALA A N 1
ATOM 1429 C CA . ALA A 1 182 ? 0.912 -9.441 4.696 1.00 98.50 182 ALA A CA 1
ATOM 1430 C C . ALA A 1 182 ? 2.030 -10.499 4.690 1.00 98.50 182 ALA A C 1
ATOM 1432 O O . ALA A 1 182 ? 3.065 -10.302 4.050 1.00 98.50 182 ALA A O 1
ATOM 1433 N N . LEU A 1 183 ? 1.807 -11.658 5.324 1.00 98.81 183 LEU A N 1
ATOM 1434 C CA . LEU A 1 183 ? 2.742 -12.781 5.255 1.00 98.81 183 LEU A CA 1
ATOM 1435 C C . LEU A 1 183 ? 2.850 -13.342 3.827 1.00 98.81 183 LEU A C 1
ATOM 1437 O O . LEU A 1 183 ? 3.962 -13.569 3.352 1.00 98.81 183 LEU A O 1
ATOM 1441 N N . GLY A 1 184 ? 1.723 -13.516 3.130 1.00 98.75 184 GLY A N 1
ATOM 1442 C CA . GLY A 1 184 ? 1.696 -13.953 1.731 1.00 98.75 184 GLY A CA 1
ATOM 1443 C C . GLY A 1 184 ? 2.445 -12.989 0.807 1.00 98.75 184 GLY A C 1
ATOM 1444 O O . GLY A 1 184 ? 3.309 -13.411 0.038 1.00 98.75 184 GLY A O 1
ATOM 1445 N N . TYR A 1 185 ? 2.205 -11.683 0.954 1.00 98.56 185 TYR A N 1
ATOM 1446 C CA . TYR A 1 185 ? 2.963 -10.647 0.249 1.00 98.56 185 TYR A CA 1
ATOM 1447 C C . TYR A 1 185 ? 4.469 -10.738 0.533 1.00 98.56 185 TYR A C 1
ATOM 1449 O O . TYR A 1 185 ? 5.272 -10.748 -0.399 1.00 98.56 185 TYR A O 1
ATOM 1457 N N . SER A 1 186 ? 4.866 -10.853 1.802 1.00 98.44 186 SER A N 1
ATOM 1458 C CA . SER A 1 186 ? 6.275 -10.916 2.207 1.00 98.44 186 SER A CA 1
ATOM 1459 C C . SER A 1 186 ? 7.011 -12.138 1.630 1.00 98.44 186 SER A C 1
ATOM 1461 O O . SER A 1 186 ? 8.174 -12.023 1.235 1.00 98.44 186 SER A O 1
ATOM 1463 N N . LEU A 1 187 ? 6.335 -13.285 1.502 1.00 98.62 187 LEU A N 1
ATOM 1464 C CA . LEU A 1 187 ? 6.874 -14.477 0.834 1.00 98.62 187 LEU A CA 1
ATOM 1465 C C . LEU A 1 187 ? 6.967 -14.303 -0.689 1.00 98.62 187 LEU A C 1
ATOM 1467 O O . LEU A 1 187 ? 7.975 -14.665 -1.297 1.00 98.62 187 LEU A O 1
ATOM 1471 N N . ALA A 1 188 ? 5.956 -13.706 -1.324 1.00 98.38 188 ALA A N 1
ATOM 1472 C CA . ALA A 1 188 ? 6.025 -13.366 -2.746 1.00 98.38 188 ALA A CA 1
ATOM 1473 C C . ALA A 1 188 ? 7.133 -12.336 -3.034 1.00 98.38 188 ALA A C 1
ATOM 1475 O O . ALA A 1 188 ? 7.772 -12.379 -4.088 1.00 98.38 188 ALA A O 1
ATOM 1476 N N . TYR A 1 189 ? 7.412 -11.449 -2.079 1.00 95.94 189 TYR A N 1
ATOM 1477 C CA . TYR A 1 189 ? 8.536 -10.526 -2.137 1.00 95.94 189 TYR A CA 1
ATOM 1478 C C . TYR A 1 189 ? 9.883 -11.264 -2.059 1.00 95.94 189 TYR A C 1
ATOM 1480 O O . TYR A 1 189 ? 10.750 -10.991 -2.889 1.00 95.94 189 TYR A O 1
ATOM 1488 N N . ASP A 1 190 ? 10.047 -12.244 -1.158 1.00 96.56 190 ASP A N 1
ATOM 1489 C CA . ASP A 1 190 ? 11.237 -13.118 -1.125 1.00 96.56 190 ASP A CA 1
ATOM 1490 C C . ASP A 1 190 ? 11.448 -13.842 -2.461 1.00 96.56 190 ASP A C 1
ATOM 1492 O O . ASP A 1 190 ? 12.567 -13.861 -2.983 1.00 96.56 190 ASP A O 1
ATOM 1496 N N . TYR A 1 191 ? 10.376 -14.398 -3.038 1.00 97.00 191 TYR A N 1
ATOM 1497 C CA . TYR A 1 191 ? 10.397 -15.035 -4.358 1.00 97.00 191 TYR A CA 1
ATOM 1498 C C . TYR A 1 191 ? 10.890 -14.065 -5.438 1.00 97.00 191 TYR A C 1
ATOM 1500 O O . TYR A 1 191 ? 11.849 -14.361 -6.150 1.00 97.00 191 TYR A O 1
ATOM 1508 N N . ARG A 1 192 ? 10.297 -12.867 -5.516 1.00 94.00 192 ARG A N 1
ATOM 1509 C CA . ARG A 1 192 ? 10.664 -11.839 -6.503 1.00 94.00 192 ARG A CA 1
ATOM 1510 C C . ARG A 1 192 ? 12.113 -11.371 -6.362 1.00 94.00 192 ARG A C 1
ATOM 1512 O O . ARG A 1 192 ? 12.739 -11.017 -7.358 1.00 94.00 192 ARG A O 1
ATOM 1519 N N . ARG A 1 193 ? 12.630 -11.306 -5.132 1.00 91.00 193 ARG A N 1
ATOM 1520 C CA . ARG A 1 193 ? 13.996 -10.851 -4.828 1.00 91.00 193 ARG A CA 1
ATOM 1521 C C . ARG A 1 193 ? 15.048 -11.959 -4.916 1.00 91.00 193 ARG A C 1
ATOM 1523 O O . ARG A 1 193 ? 16.227 -11.643 -4.784 1.00 91.00 193 ARG A O 1
ATOM 1530 N N . GLY A 1 194 ? 14.648 -13.216 -5.114 1.00 93.69 194 GLY A N 1
ATOM 1531 C CA . GLY A 1 194 ? 15.563 -14.360 -5.101 1.00 93.69 194 GLY A CA 1
ATOM 1532 C C . GLY A 1 194 ? 16.150 -14.650 -3.715 1.00 93.69 194 GLY A C 1
ATOM 1533 O O . GLY A 1 194 ? 17.266 -15.143 -3.608 1.00 93.69 194 GLY A O 1
ATOM 1534 N N . TRP A 1 195 ? 15.435 -14.308 -2.639 1.00 94.56 195 TRP A N 1
ATOM 1535 C CA . TRP A 1 195 ? 15.903 -14.493 -1.256 1.00 94.56 195 TRP A CA 1
ATOM 1536 C C . TRP A 1 195 ? 15.542 -15.855 -0.651 1.00 94.56 195 TRP A C 1
ATOM 1538 O O . TRP A 1 195 ? 15.958 -16.154 0.474 1.00 94.56 195 TRP A O 1
ATOM 1548 N N . THR A 1 196 ? 14.791 -16.668 -1.395 1.00 95.00 196 THR A N 1
ATOM 1549 C CA . THR A 1 196 ? 14.367 -18.019 -1.020 1.00 95.00 196 THR A CA 1
ATOM 1550 C C . THR A 1 196 ? 15.156 -19.090 -1.772 1.00 95.00 196 THR A C 1
ATOM 1552 O O . THR A 1 196 ? 15.358 -18.990 -2.981 1.00 95.00 196 THR A O 1
ATOM 1555 N N . ASP A 1 197 ? 15.524 -20.155 -1.060 1.00 95.56 197 ASP A N 1
ATOM 1556 C CA . ASP A 1 197 ? 16.162 -21.348 -1.630 1.00 95.56 197 ASP A CA 1
ATOM 1557 C C . ASP A 1 197 ? 15.135 -22.358 -2.180 1.00 95.56 197 ASP A C 1
ATOM 1559 O O . ASP A 1 197 ? 15.493 -23.395 -2.737 1.00 95.56 197 ASP A O 1
ATOM 1563 N N . SER A 1 198 ? 13.833 -22.098 -2.016 1.00 97.25 198 SER A N 1
ATOM 1564 C CA . SER A 1 198 ? 12.746 -22.966 -2.492 1.00 97.25 198 SER A CA 1
ATOM 1565 C C . SER A 1 198 ? 11.641 -22.141 -3.164 1.00 97.25 198 SER A C 1
ATOM 1567 O O . SER A 1 198 ? 10.551 -21.988 -2.600 1.00 97.25 198 SER A O 1
ATOM 1569 N N . PRO A 1 199 ? 11.895 -21.592 -4.373 1.00 96.56 199 PRO A N 1
ATOM 1570 C CA . PRO A 1 199 ? 11.008 -20.615 -5.007 1.00 96.56 199 PRO A CA 1
ATOM 1571 C C . PRO A 1 199 ? 9.573 -21.111 -5.215 1.00 96.56 199 PRO A C 1
ATOM 1573 O O . PRO A 1 199 ? 8.637 -20.407 -4.848 1.00 96.56 199 PRO A O 1
ATOM 1576 N N . THR A 1 200 ? 9.388 -22.333 -5.727 1.00 97.31 200 THR A N 1
ATOM 1577 C CA . THR A 1 200 ? 8.055 -22.916 -5.974 1.00 97.31 200 THR A CA 1
ATOM 1578 C C . THR A 1 200 ? 7.252 -23.074 -4.684 1.00 97.31 200 THR A C 1
ATOM 1580 O O . THR A 1 200 ? 6.139 -22.575 -4.589 1.00 97.31 200 THR A O 1
ATOM 1583 N N . GLN A 1 201 ? 7.844 -23.676 -3.648 1.00 98.25 201 GLN A N 1
ATOM 1584 C CA . GLN A 1 201 ? 7.172 -23.843 -2.354 1.00 98.25 201 GLN A CA 1
ATOM 1585 C C . GLN A 1 201 ? 6.834 -22.494 -1.711 1.00 98.25 201 GLN A C 1
ATOM 1587 O O . GLN A 1 201 ? 5.787 -22.341 -1.090 1.00 98.25 201 GLN A O 1
ATOM 1592 N N . THR A 1 202 ? 7.711 -21.502 -1.884 1.00 98.50 202 THR A N 1
ATOM 1593 C CA . THR A 1 202 ? 7.514 -20.157 -1.334 1.00 98.50 202 THR A CA 1
ATOM 1594 C C . THR A 1 202 ? 6.327 -19.462 -1.990 1.00 98.50 202 THR A C 1
ATOM 1596 O O . THR A 1 202 ? 5.492 -18.901 -1.284 1.00 98.50 202 THR A O 1
ATOM 1599 N N . ILE A 1 203 ? 6.228 -19.508 -3.324 1.00 98.50 203 ILE A N 1
ATOM 1600 C CA . ILE A 1 203 ? 5.137 -18.841 -4.046 1.00 98.50 203 ILE A CA 1
ATOM 1601 C C . ILE A 1 203 ? 3.802 -19.596 -3.945 1.00 98.50 203 ILE A C 1
ATOM 1603 O O . ILE A 1 203 ? 2.745 -18.969 -4.002 1.00 98.50 203 ILE A O 1
ATOM 1607 N N . ASP A 1 204 ? 3.823 -20.916 -3.745 1.00 98.62 204 ASP A N 1
ATOM 1608 C CA . ASP A 1 204 ? 2.617 -21.700 -3.450 1.00 98.62 204 ASP A CA 1
ATOM 1609 C C . ASP A 1 204 ? 2.082 -21.396 -2.043 1.00 98.62 204 ASP A C 1
ATOM 1611 O O . ASP A 1 204 ? 0.896 -21.108 -1.889 1.00 98.62 204 ASP A O 1
ATOM 1615 N N . LEU A 1 205 ? 2.956 -21.343 -1.030 1.00 98.75 205 LEU A N 1
ATOM 1616 C CA . LEU A 1 205 ? 2.562 -20.939 0.323 1.00 98.75 205 LEU A CA 1
ATOM 1617 C C . LEU A 1 205 ? 2.070 -19.484 0.365 1.00 98.75 205 LEU A C 1
ATOM 1619 O O . LEU A 1 205 ? 1.109 -19.169 1.066 1.00 98.75 205 LEU A O 1
ATOM 1623 N N . ALA A 1 206 ? 2.704 -18.587 -0.396 1.00 98.88 206 ALA A N 1
ATOM 1624 C CA . ALA A 1 206 ? 2.250 -17.206 -0.522 1.00 98.88 206 ALA A CA 1
ATOM 1625 C C . ALA A 1 206 ? 0.806 -17.126 -1.043 1.00 98.88 206 ALA A C 1
ATOM 1627 O O . ALA A 1 206 ? 0.021 -16.317 -0.544 1.00 98.88 206 ALA A O 1
ATOM 1628 N N . LEU A 1 207 ? 0.453 -17.979 -2.013 1.00 98.88 207 LEU A N 1
ATOM 1629 C CA . LEU A 1 207 ? -0.893 -18.044 -2.578 1.00 98.88 207 LEU A CA 1
ATOM 1630 C C . LEU A 1 207 ? -1.906 -18.568 -1.560 1.00 98.88 207 LEU A C 1
ATOM 1632 O O . LEU A 1 207 ? -2.942 -17.934 -1.381 1.00 98.88 207 LEU A O 1
ATOM 1636 N N . GLU A 1 208 ? -1.591 -19.661 -0.861 1.00 98.88 208 GLU A N 1
ATOM 1637 C CA . GLU A 1 208 ? -2.455 -20.216 0.191 1.00 98.88 208 GLU A CA 1
ATOM 1638 C C . GLU A 1 208 ? -2.781 -19.159 1.256 1.00 98.88 208 GLU A C 1
ATOM 1640 O O . GLU A 1 208 ? -3.940 -18.947 1.612 1.00 98.88 208 GLU A O 1
ATOM 1645 N N . LEU A 1 209 ? -1.764 -18.433 1.726 1.00 98.94 209 LEU A N 1
ATOM 1646 C CA . LEU A 1 209 ? -1.934 -17.392 2.739 1.00 98.94 209 LEU A CA 1
ATOM 1647 C C . LEU A 1 209 ? -2.733 -16.194 2.218 1.00 98.94 209 LEU A C 1
ATOM 1649 O O . LEU A 1 209 ? -3.585 -15.673 2.935 1.00 98.94 209 LEU A O 1
ATOM 1653 N N . ALA A 1 210 ? -2.492 -15.751 0.984 1.00 98.81 210 ALA A N 1
ATOM 1654 C CA . ALA A 1 210 ? -3.229 -14.628 0.413 1.00 98.81 210 ALA A CA 1
ATOM 1655 C C . ALA A 1 210 ? -4.699 -14.981 0.122 1.00 98.81 210 ALA A C 1
ATOM 1657 O O . ALA A 1 210 ? -5.582 -14.156 0.350 1.00 98.81 210 ALA A O 1
ATOM 1658 N N . GLN A 1 211 ? -4.985 -16.216 -0.301 1.00 98.81 211 GLN A N 1
ATOM 1659 C CA . GLN A 1 211 ? -6.358 -16.720 -0.412 1.00 98.81 211 GLN A CA 1
ATOM 1660 C C . GLN A 1 211 ? -7.022 -16.774 0.962 1.00 98.81 211 GLN A C 1
ATOM 1662 O O . GLN A 1 211 ? -8.124 -16.251 1.135 1.00 98.81 211 GLN A O 1
ATOM 1667 N N . LYS A 1 212 ? -6.311 -17.297 1.970 1.00 98.81 212 LYS A N 1
ATOM 1668 C CA . LYS A 1 212 ? -6.807 -17.339 3.347 1.00 98.81 212 LYS A CA 1
ATOM 1669 C C . LYS A 1 212 ? -7.128 -15.950 3.897 1.00 98.81 212 LYS A C 1
ATOM 1671 O O . LYS A 1 212 ? -8.110 -15.788 4.615 1.00 98.81 212 LYS A O 1
ATOM 1676 N N . ALA A 1 213 ? -6.326 -14.948 3.545 1.00 98.62 213 ALA A N 1
ATOM 1677 C CA . ALA A 1 213 ? -6.556 -13.560 3.927 1.00 98.62 213 ALA A CA 1
ATOM 1678 C C . ALA A 1 213 ? -7.920 -13.051 3.447 1.00 98.62 213 ALA A C 1
ATOM 1680 O O . ALA A 1 213 ? -8.664 -12.485 4.243 1.00 98.62 213 ALA A O 1
ATOM 1681 N N . VAL A 1 214 ? -8.255 -13.293 2.175 1.00 98.38 214 VAL A N 1
ATOM 1682 C CA . VAL A 1 214 ? -9.540 -12.893 1.578 1.00 98.38 214 VAL A CA 1
ATOM 1683 C C . VAL A 1 214 ? -10.701 -13.724 2.129 1.00 98.38 214 VAL A C 1
ATOM 1685 O O . VAL A 1 214 ? -11.777 -13.178 2.356 1.00 98.38 214 VAL A O 1
ATOM 1688 N N . GLU A 1 215 ? -10.503 -15.021 2.391 1.00 98.19 215 GLU A N 1
ATOM 1689 C CA . GLU A 1 215 ? -11.517 -15.861 3.051 1.00 98.19 215 GLU A CA 1
ATOM 1690 C C . GLU A 1 215 ? -11.894 -15.341 4.443 1.00 98.19 215 GLU A C 1
ATOM 1692 O O . GLU A 1 215 ? -13.066 -15.364 4.817 1.00 98.19 215 GLU A O 1
ATOM 1697 N N . LEU A 1 216 ? -10.898 -14.906 5.220 1.00 97.31 216 LEU A N 1
ATOM 1698 C CA . LEU A 1 216 ? -11.094 -14.382 6.571 1.00 97.31 216 LEU A CA 1
ATOM 1699 C C . LEU A 1 216 ? -11.675 -12.966 6.545 1.00 97.31 216 LEU A C 1
ATOM 1701 O O . LEU A 1 216 ? -12.598 -12.659 7.303 1.00 97.31 216 LEU A O 1
ATOM 1705 N N . ASP A 1 217 ? -11.159 -12.115 5.659 1.00 94.50 217 ASP A N 1
ATOM 1706 C CA . ASP A 1 217 ? -11.640 -10.752 5.490 1.00 94.50 217 ASP A CA 1
ATOM 1707 C C . ASP A 1 217 ? -11.541 -10.275 4.037 1.00 94.50 217 ASP A C 1
ATOM 1709 O O . ASP A 1 217 ? -10.484 -9.909 3.519 1.00 94.50 217 ASP A O 1
ATOM 1713 N N . ASN A 1 218 ? -12.698 -10.235 3.388 1.00 94.44 218 ASN A N 1
ATOM 1714 C CA . ASN A 1 218 ? -12.869 -9.772 2.018 1.00 94.44 218 ASN A CA 1
ATOM 1715 C C . ASN A 1 218 ? -13.278 -8.295 1.919 1.00 94.44 218 ASN A C 1
ATOM 1717 O O . ASN A 1 218 ? -13.563 -7.841 0.813 1.00 94.44 218 ASN A O 1
ATOM 1721 N N . SER A 1 219 ? -13.360 -7.569 3.036 1.00 91.75 219 SER A N 1
ATOM 1722 C CA . SER A 1 219 ? -13.899 -6.201 3.074 1.00 91.75 219 SER A CA 1
ATOM 1723 C C . SER A 1 219 ? -12.838 -5.106 3.131 1.00 91.75 219 SER A C 1
ATOM 1725 O O . SER A 1 219 ? -13.167 -3.922 3.148 1.00 91.75 219 SER A O 1
ATOM 1727 N N . ILE A 1 220 ? -11.568 -5.502 3.135 1.00 91.12 220 ILE A N 1
ATOM 1728 C CA . ILE A 1 220 ? -10.413 -4.622 3.272 1.00 91.12 220 ILE A CA 1
ATOM 1729 C C . ILE A 1 220 ? -9.597 -4.685 1.980 1.00 91.12 220 ILE A C 1
ATOM 1731 O O . ILE A 1 220 ? -9.335 -5.781 1.481 1.00 91.12 220 ILE A O 1
ATOM 1735 N N . PRO A 1 221 ? -9.158 -3.546 1.418 1.00 95.62 221 PRO A N 1
ATOM 1736 C CA . PRO A 1 221 ? -8.479 -3.554 0.127 1.00 95.62 221 PRO A CA 1
ATOM 1737 C C . PRO A 1 221 ? -7.127 -4.282 0.173 1.00 95.62 221 PRO A C 1
ATOM 1739 O O . PRO A 1 221 ? -6.747 -4.926 -0.802 1.00 95.62 221 PRO A O 1
ATOM 1742 N N . GLN A 1 222 ? -6.423 -4.253 1.310 1.00 96.50 222 GLN A N 1
ATOM 1743 C CA . GLN A 1 222 ? -5.110 -4.883 1.468 1.00 96.50 222 GLN A CA 1
ATOM 1744 C C . GLN A 1 222 ? -5.131 -6.411 1.272 1.00 96.50 222 GLN A C 1
ATOM 1746 O O . GLN A 1 222 ? -4.160 -6.956 0.752 1.00 96.50 222 GLN A O 1
ATOM 1751 N N . THR A 1 223 ? -6.201 -7.125 1.654 1.00 97.75 223 THR A N 1
ATOM 1752 C CA . THR A 1 223 ? -6.247 -8.596 1.499 1.00 97.75 223 THR A CA 1
ATOM 1753 C C . THR A 1 223 ? -6.331 -8.991 0.026 1.00 97.75 223 THR A C 1
ATOM 1755 O O . THR A 1 223 ? -5.565 -9.836 -0.442 1.00 97.75 223 THR A O 1
ATOM 1758 N N . HIS A 1 224 ? -7.183 -8.298 -0.731 1.00 98.56 224 HIS A N 1
ATOM 1759 C CA . HIS A 1 224 ? -7.302 -8.442 -2.182 1.00 98.56 224 HIS A CA 1
ATOM 1760 C C . HIS A 1 224 ? -6.057 -7.960 -2.929 1.00 98.56 224 HIS A C 1
ATOM 1762 O O . HIS A 1 224 ? -5.635 -8.592 -3.896 1.00 98.56 224 HIS A O 1
ATOM 1768 N N . TRP A 1 225 ? -5.424 -6.881 -2.464 1.00 98.62 225 TRP A N 1
ATOM 1769 C CA . TRP A 1 225 ? -4.170 -6.393 -3.037 1.00 98.62 225 TRP A CA 1
ATOM 1770 C C . TRP A 1 225 ? -3.040 -7.413 -2.887 1.00 98.62 225 TRP A C 1
ATOM 1772 O O . TRP A 1 225 ? -2.364 -7.717 -3.870 1.00 98.62 225 TRP A O 1
ATOM 1782 N N . SER A 1 226 ? -2.875 -8.005 -1.697 1.00 98.69 226 SER A N 1
ATOM 1783 C CA . SER A 1 226 ? -1.898 -9.076 -1.472 1.00 98.69 226 SER A CA 1
ATOM 1784 C C . SER A 1 226 ? -2.152 -10.272 -2.388 1.00 98.69 226 SER A C 1
ATOM 1786 O O . SER A 1 226 ? -1.211 -10.781 -2.995 1.00 98.69 226 SER A O 1
ATOM 1788 N N . LEU A 1 227 ? -3.411 -10.695 -2.538 1.00 98.88 227 LEU A N 1
ATOM 1789 C CA . LEU A 1 227 ? -3.784 -11.775 -3.455 1.00 98.88 227 LEU A CA 1
ATOM 1790 C C . LEU A 1 227 ? -3.421 -11.437 -4.907 1.00 98.88 227 LEU A C 1
ATOM 1792 O O . LEU A 1 227 ? -2.783 -12.239 -5.593 1.00 98.88 227 LEU A O 1
ATOM 1796 N N . GLY A 1 228 ? -3.748 -10.225 -5.350 1.00 98.75 228 GLY A N 1
ATOM 1797 C CA . GLY A 1 228 ? -3.386 -9.732 -6.673 1.00 98.75 228 GLY A CA 1
ATOM 1798 C C . GLY A 1 228 ? -1.877 -9.694 -6.907 1.00 98.75 228 GLY A C 1
ATOM 1799 O O . GLY A 1 228 ? -1.400 -10.122 -7.958 1.00 98.75 228 GLY A O 1
ATOM 1800 N N . TYR A 1 229 ? -1.103 -9.259 -5.912 1.00 98.75 229 TYR A N 1
ATOM 1801 C CA . TYR A 1 229 ? 0.357 -9.238 -5.990 1.00 98.75 229 TYR A CA 1
ATOM 1802 C C . TYR A 1 229 ? 0.941 -10.647 -6.135 1.00 98.75 229 TYR A C 1
ATOM 1804 O O . TYR A 1 229 ? 1.826 -10.869 -6.965 1.00 98.75 229 TYR A O 1
ATOM 1812 N N . VAL A 1 230 ? 0.436 -11.614 -5.364 1.00 98.81 230 VAL A N 1
ATOM 1813 C CA . VAL A 1 230 ? 0.882 -13.010 -5.455 1.00 98.81 230 VAL A CA 1
ATOM 1814 C C . VAL A 1 230 ? 0.581 -13.588 -6.839 1.00 98.81 230 VAL A C 1
ATOM 1816 O O . VAL A 1 230 ? 1.481 -14.150 -7.466 1.00 98.81 230 VAL A O 1
ATOM 1819 N N . HIS A 1 231 ? -0.632 -13.394 -7.364 1.00 98.75 231 HIS A N 1
ATOM 1820 C CA . HIS A 1 231 ? -0.980 -13.822 -8.724 1.00 98.75 231 HIS A CA 1
ATOM 1821 C C . HIS A 1 231 ? -0.101 -13.151 -9.789 1.00 98.75 231 HIS A C 1
ATOM 1823 O O . HIS A 1 231 ? 0.365 -13.819 -10.715 1.00 98.75 231 HIS A O 1
ATOM 1829 N N . LEU A 1 232 ? 0.223 -11.863 -9.634 1.00 98.38 232 LEU A N 1
ATOM 1830 C CA . LEU A 1 232 ? 1.147 -11.174 -10.536 1.00 98.38 232 LEU A CA 1
ATOM 1831 C C . LEU A 1 232 ? 2.542 -11.819 -10.521 1.00 98.38 232 LEU A C 1
ATOM 1833 O O . LEU A 1 232 ? 3.132 -12.024 -11.582 1.00 98.38 232 LEU A O 1
ATOM 1837 N N . MET A 1 233 ? 3.075 -12.177 -9.348 1.00 97.69 233 MET A N 1
ATOM 1838 C CA . MET A 1 233 ? 4.371 -12.870 -9.243 1.00 97.69 233 MET A CA 1
ATOM 1839 C C . MET A 1 233 ? 4.349 -14.262 -9.884 1.00 97.69 233 MET A C 1
ATOM 1841 O O . MET A 1 233 ? 5.366 -14.713 -10.419 1.00 97.69 233 MET A O 1
ATOM 1845 N N . ARG A 1 234 ? 3.181 -14.910 -9.897 1.00 97.75 234 ARG A N 1
ATOM 1846 C CA . ARG A 1 234 ? 2.919 -16.167 -10.613 1.00 97.75 234 ARG A CA 1
ATOM 1847 C C . ARG A 1 234 ? 2.652 -15.978 -12.111 1.00 97.75 234 ARG A C 1
ATOM 1849 O O . ARG A 1 234 ? 2.540 -16.968 -12.825 1.00 97.75 234 ARG A O 1
ATOM 1856 N N . LYS A 1 235 ? 2.608 -14.731 -12.601 1.00 97.19 235 LYS A N 1
ATOM 1857 C CA . LYS A 1 235 ? 2.255 -14.353 -13.985 1.00 97.19 235 LYS A CA 1
ATOM 1858 C C . LYS A 1 235 ? 0.824 -14.742 -14.381 1.00 97.19 235 LYS A C 1
ATOM 1860 O O . LYS A 1 235 ? 0.522 -14.925 -15.556 1.00 97.19 235 LYS A O 1
ATOM 1865 N N . GLU A 1 236 ? -0.063 -14.846 -13.400 1.00 98.31 236 GLU A N 1
ATOM 1866 C CA . GLU A 1 236 ? -1.489 -15.130 -13.569 1.00 98.31 236 GLU A CA 1
ATOM 1867 C C . GLU A 1 236 ? -2.241 -13.791 -13.691 1.00 98.31 236 GLU A C 1
ATOM 1869 O O . GLU A 1 236 ? -2.954 -13.374 -12.780 1.00 98.31 236 GLU A O 1
ATOM 1874 N N . TYR A 1 237 ? -2.000 -13.067 -14.791 1.00 97.94 237 TYR A N 1
ATOM 1875 C CA . TYR A 1 237 ? -2.351 -11.645 -14.929 1.00 97.94 237 TYR A CA 1
ATOM 1876 C C . TYR A 1 237 ? -3.850 -11.343 -14.808 1.00 97.94 237 TYR A C 1
ATOM 1878 O O . TYR A 1 237 ? -4.204 -10.397 -14.111 1.00 97.94 237 TYR A O 1
ATOM 1886 N N . ASP A 1 238 ? -4.722 -12.152 -15.415 1.00 96.88 238 ASP A N 1
ATOM 1887 C CA . ASP A 1 238 ? -6.177 -11.934 -15.358 1.00 96.88 238 ASP A CA 1
ATOM 1888 C C . ASP A 1 238 ? -6.708 -12.078 -13.923 1.00 96.88 238 ASP A C 1
ATOM 1890 O O . ASP A 1 238 ? -7.483 -11.253 -13.434 1.00 96.88 238 ASP A O 1
ATOM 1894 N N . THR A 1 239 ? -6.240 -13.104 -13.205 1.00 98.19 239 THR A N 1
ATOM 1895 C CA . THR A 1 239 ? -6.601 -13.330 -11.799 1.00 98.19 239 THR A CA 1
ATOM 1896 C C . THR A 1 239 ? -6.021 -12.241 -10.901 1.00 98.19 239 THR A C 1
ATOM 1898 O O . THR A 1 239 ? -6.699 -11.768 -9.987 1.00 98.19 239 THR A O 1
ATOM 1901 N N . ALA A 1 240 ? -4.786 -11.808 -11.179 1.00 98.62 240 ALA A N 1
ATOM 1902 C CA . ALA A 1 240 ? -4.160 -10.693 -10.483 1.00 98.62 240 ALA A CA 1
ATOM 1903 C C . ALA A 1 240 ? -4.998 -9.423 -10.635 1.00 98.62 240 ALA A C 1
ATOM 1905 O O . ALA A 1 240 ? -5.349 -8.798 -9.637 1.00 98.62 240 ALA A O 1
ATOM 1906 N N . GLU A 1 241 ? -5.379 -9.076 -11.864 1.00 98.19 241 GLU A N 1
ATOM 1907 C CA . GLU A 1 241 ? -6.223 -7.919 -12.132 1.00 98.19 241 GLU A CA 1
ATOM 1908 C C . GLU A 1 241 ? -7.564 -8.014 -11.406 1.00 98.19 241 GLU A C 1
ATOM 1910 O O . GLU A 1 241 ? -7.945 -7.062 -10.730 1.00 98.19 241 GLU A O 1
ATOM 1915 N N . SER A 1 242 ? -8.259 -9.151 -11.484 1.00 98.44 242 SER A N 1
ATOM 1916 C CA . SER A 1 242 ? -9.560 -9.310 -10.824 1.00 98.44 242 SER A CA 1
ATOM 1917 C C . SER A 1 242 ? -9.475 -9.107 -9.306 1.00 98.44 242 SER A C 1
ATOM 1919 O O . SER A 1 242 ? -10.374 -8.501 -8.710 1.00 98.44 242 SER A O 1
ATOM 1921 N N . ALA A 1 243 ? -8.405 -9.589 -8.670 1.00 98.62 243 ALA A N 1
ATOM 1922 C CA . ALA A 1 243 ? -8.180 -9.390 -7.243 1.00 98.62 243 ALA A CA 1
ATOM 1923 C C . ALA A 1 243 ? -7.917 -7.907 -6.930 1.00 98.62 243 ALA A C 1
ATOM 1925 O O . ALA A 1 243 ? -8.592 -7.320 -6.087 1.00 98.62 243 ALA A O 1
ATOM 1926 N N . VAL A 1 244 ? -7.013 -7.243 -7.655 1.00 98.50 244 VAL A N 1
ATOM 1927 C CA . VAL A 1 244 ? -6.709 -5.823 -7.391 1.00 98.50 244 VAL A CA 1
ATOM 1928 C C . VAL A 1 244 ? -7.880 -4.901 -7.752 1.00 98.50 244 VAL A C 1
ATOM 1930 O O . VAL A 1 244 ? -8.121 -3.914 -7.059 1.00 98.50 244 VAL A O 1
ATOM 1933 N N . ALA A 1 245 ? -8.669 -5.235 -8.773 1.00 98.25 245 ALA A N 1
ATOM 1934 C CA . ALA A 1 245 ? -9.904 -4.525 -9.097 1.00 98.25 245 ALA A CA 1
ATOM 1935 C C . ALA A 1 245 ? -10.907 -4.587 -7.936 1.00 98.25 245 ALA A C 1
ATOM 1937 O O . ALA A 1 245 ? -11.559 -3.587 -7.638 1.00 98.25 245 ALA A O 1
ATOM 1938 N N . SER A 1 246 ? -10.975 -5.717 -7.224 1.00 98.25 246 SER A N 1
ATOM 1939 C CA . SER A 1 246 ? -11.774 -5.838 -5.998 1.00 98.25 246 SER A CA 1
ATOM 1940 C C . SER A 1 246 ? -11.247 -4.918 -4.894 1.00 98.25 246 SER A C 1
ATOM 1942 O O . SER A 1 246 ? -12.038 -4.246 -4.237 1.00 98.25 246 SER A O 1
ATOM 1944 N N . ALA A 1 247 ? -9.922 -4.796 -4.740 1.00 97.88 247 ALA A N 1
ATOM 1945 C CA . ALA A 1 247 ? -9.322 -3.855 -3.791 1.00 97.88 247 ALA A CA 1
ATOM 1946 C C . ALA A 1 247 ? -9.720 -2.397 -4.087 1.00 97.88 247 ALA A C 1
ATOM 1948 O O . ALA A 1 247 ? -10.125 -1.675 -3.179 1.00 97.88 247 ALA A O 1
ATOM 1949 N N . VAL A 1 248 ? -9.664 -1.968 -5.352 1.00 97.31 248 VAL A N 1
ATOM 1950 C CA . VAL A 1 248 ? -10.055 -0.602 -5.755 1.00 97.31 248 VAL A CA 1
ATOM 1951 C C . VAL A 1 248 ? -11.570 -0.387 -5.665 1.00 97.31 248 VAL A C 1
ATOM 1953 O O . VAL A 1 248 ? -12.009 0.710 -5.331 1.00 97.31 248 VAL A O 1
ATOM 1956 N N . ALA A 1 249 ? -12.381 -1.419 -5.905 1.00 96.19 249 ALA A N 1
ATOM 1957 C CA . ALA A 1 249 ? -13.830 -1.341 -5.717 1.00 96.19 249 ALA A CA 1
ATOM 1958 C C . ALA A 1 249 ? -14.216 -1.182 -4.236 1.00 96.19 249 ALA A C 1
ATOM 1960 O O . ALA A 1 249 ? -15.152 -0.451 -3.922 1.00 96.19 249 ALA A O 1
ATOM 1961 N N . ILE A 1 250 ? -13.484 -1.838 -3.330 1.00 94.69 250 ILE A N 1
ATOM 1962 C CA . ILE A 1 250 ? -13.638 -1.680 -1.876 1.00 94.69 250 ILE A CA 1
ATOM 1963 C C . ILE A 1 250 ? -13.162 -0.297 -1.429 1.00 94.69 250 ILE A C 1
ATOM 1965 O O . ILE A 1 250 ? -13.794 0.333 -0.580 1.00 94.69 250 ILE A O 1
ATOM 1969 N N . ALA A 1 251 ? -12.032 0.154 -1.972 1.00 94.94 251 ALA A N 1
ATOM 1970 C CA . ALA A 1 251 ? -11.408 1.408 -1.604 1.00 94.94 251 ALA A CA 1
ATOM 1971 C C . ALA A 1 251 ? -10.994 2.237 -2.830 1.00 94.94 251 ALA A C 1
ATOM 1973 O O . ALA A 1 251 ? -9.848 2.145 -3.281 1.00 94.94 251 ALA A O 1
ATOM 1974 N N . PRO A 1 252 ? -11.887 3.105 -3.350 1.00 95.19 252 PRO A N 1
ATOM 1975 C CA . PRO A 1 252 ? -11.601 3.913 -4.535 1.00 95.19 252 PRO A CA 1
ATOM 1976 C C . PRO A 1 252 ? -10.433 4.894 -4.375 1.00 95.19 252 PRO A C 1
ATOM 1978 O O . PRO A 1 252 ? -9.894 5.353 -5.384 1.00 95.19 252 PRO A O 1
ATOM 1981 N N . ASN A 1 253 ? -10.020 5.200 -3.139 1.00 94.94 253 ASN A N 1
ATOM 1982 C CA . ASN A 1 253 ? -8.852 6.030 -2.828 1.00 94.94 253 ASN A CA 1
ATOM 1983 C C . ASN A 1 253 ? -7.599 5.213 -2.459 1.00 94.94 253 ASN A C 1
ATOM 1985 O O . ASN A 1 253 ? -6.611 5.775 -1.986 1.00 94.94 253 ASN A O 1
ATOM 1989 N N . TYR A 1 254 ? -7.600 3.894 -2.663 1.00 95.88 254 TYR A N 1
ATOM 1990 C CA . TYR A 1 254 ? -6.451 3.051 -2.346 1.00 95.88 254 TYR A CA 1
ATOM 1991 C C . TYR A 1 254 ? -5.377 3.125 -3.441 1.00 95.88 254 TYR A C 1
ATOM 1993 O O . TYR A 1 254 ? -5.407 2.385 -4.427 1.00 95.88 254 TYR A O 1
ATOM 2001 N N . ALA A 1 255 ? -4.422 4.044 -3.264 1.00 96.06 255 ALA A N 1
ATOM 2002 C CA . ALA A 1 255 ? -3.371 4.358 -4.237 1.00 96.06 255 ALA A CA 1
ATOM 2003 C C . ALA A 1 255 ? -2.588 3.122 -4.722 1.00 96.06 255 ALA A C 1
ATOM 2005 O O . ALA A 1 255 ? -2.387 2.957 -5.928 1.00 96.06 255 ALA A O 1
ATOM 2006 N N . ASP A 1 256 ? -2.222 2.219 -3.807 1.00 94.94 256 ASP A N 1
ATOM 2007 C CA . ASP A 1 256 ? -1.437 1.021 -4.130 1.00 94.94 256 ASP A CA 1
ATOM 2008 C C . ASP A 1 256 ? -2.199 0.046 -5.040 1.00 94.94 256 ASP A C 1
ATOM 2010 O O . ASP A 1 256 ? -1.582 -0.667 -5.836 1.00 94.94 256 ASP A O 1
ATOM 2014 N N . GLY A 1 257 ? -3.537 0.048 -4.987 1.00 97.69 257 GLY A N 1
ATOM 2015 C CA . GLY A 1 257 ? -4.385 -0.688 -5.928 1.00 97.69 257 GLY A CA 1
ATOM 2016 C C . GLY A 1 257 ? -4.179 -0.216 -7.365 1.00 97.69 257 GLY A C 1
ATOM 2017 O O . GLY A 1 257 ? -3.901 -1.020 -8.253 1.00 97.69 257 GLY A O 1
ATOM 2018 N N . TYR A 1 258 ? -4.215 1.097 -7.592 1.00 98.31 258 TYR A N 1
ATOM 2019 C CA . TYR A 1 258 ? -3.951 1.672 -8.913 1.00 98.31 258 TYR A CA 1
ATOM 2020 C C . TYR A 1 258 ? -2.502 1.462 -9.363 1.00 98.31 258 TYR A C 1
ATOM 2022 O O . TYR A 1 258 ? -2.265 1.167 -10.536 1.00 98.31 258 TYR A O 1
ATOM 2030 N N . GLY A 1 259 ? -1.540 1.556 -8.439 1.00 97.94 259 GLY A N 1
ATOM 2031 C CA . GLY A 1 259 ? -0.134 1.266 -8.721 1.00 97.94 259 GLY A CA 1
ATOM 2032 C C . GLY A 1 259 ? 0.085 -0.168 -9.213 1.00 97.94 259 GLY A C 1
ATOM 2033 O O . GLY A 1 259 ? 0.779 -0.390 -10.210 1.00 97.94 259 GLY A O 1
ATOM 2034 N N . LEU A 1 260 ? -0.558 -1.143 -8.566 1.00 98.12 260 LEU A N 1
ATOM 2035 C CA . LEU A 1 260 ? -0.454 -2.551 -8.943 1.00 98.12 260 LEU A CA 1
ATOM 2036 C C . LEU A 1 260 ? -1.225 -2.873 -10.234 1.00 98.12 260 LEU A C 1
ATOM 2038 O O . LEU A 1 260 ? -0.698 -3.601 -11.076 1.00 98.12 260 LEU A O 1
ATOM 2042 N N . LEU A 1 261 ? -2.404 -2.280 -10.458 1.00 98.56 261 LEU A N 1
ATOM 2043 C CA . LEU A 1 261 ? -3.112 -2.387 -11.744 1.00 98.56 261 LEU A CA 1
ATOM 2044 C C . LEU A 1 261 ? -2.274 -1.822 -12.897 1.00 98.56 261 LEU A C 1
ATOM 2046 O O . LEU A 1 261 ? -2.165 -2.456 -13.944 1.00 98.56 261 LEU A O 1
ATOM 2050 N N . ALA A 1 262 ? -1.623 -0.671 -12.709 1.00 98.31 262 ALA A N 1
ATOM 2051 C CA . ALA A 1 262 ? -0.730 -0.109 -13.721 1.00 98.31 262 ALA A CA 1
ATOM 2052 C C . ALA A 1 262 ? 0.458 -1.036 -14.019 1.00 98.31 262 ALA A C 1
ATOM 2054 O O . ALA A 1 262 ? 0.857 -1.201 -15.175 1.00 98.31 262 ALA A O 1
ATOM 2055 N N . LEU A 1 263 ? 1.013 -1.679 -12.987 1.00 97.25 263 LEU A N 1
ATOM 2056 C CA . LEU A 1 263 ? 2.077 -2.663 -13.154 1.00 97.25 263 LEU A CA 1
ATOM 2057 C C . LEU A 1 263 ? 1.607 -3.884 -13.964 1.00 97.25 263 LEU A C 1
ATOM 2059 O O . LEU A 1 263 ? 2.357 -4.341 -14.832 1.00 97.25 263 LEU A O 1
ATOM 2063 N N . ILE A 1 264 ? 0.385 -4.371 -13.714 1.00 98.06 264 ILE A N 1
ATOM 2064 C CA . ILE A 1 264 ? -0.255 -5.467 -14.461 1.00 98.06 264 ILE A CA 1
ATOM 2065 C C . ILE A 1 264 ? -0.472 -5.065 -15.927 1.00 98.06 264 ILE A C 1
ATOM 2067 O O . ILE A 1 264 ? -0.019 -5.779 -16.820 1.00 98.06 264 ILE A O 1
ATOM 2071 N N . ARG A 1 265 ? -1.063 -3.894 -16.194 1.00 97.88 265 ARG A N 1
ATOM 2072 C CA . ARG A 1 265 ? -1.303 -3.392 -17.562 1.00 97.88 265 ARG A CA 1
ATOM 2073 C C . ARG A 1 265 ? -0.011 -3.217 -18.357 1.00 97.88 265 ARG A C 1
ATOM 2075 O O . ARG A 1 265 ? 0.081 -3.651 -19.501 1.00 97.88 265 ARG A O 1
ATOM 2082 N N . ASN A 1 266 ? 1.043 -2.703 -17.724 1.00 96.12 266 ASN A N 1
ATOM 2083 C CA . ASN A 1 266 ? 2.366 -2.668 -18.346 1.00 96.12 266 ASN A CA 1
ATOM 2084 C C . ASN A 1 266 ? 2.913 -4.072 -18.667 1.00 96.12 266 ASN A C 1
ATOM 2086 O O . ASN A 1 266 ? 3.615 -4.230 -19.660 1.00 96.12 266 ASN A O 1
ATOM 2090 N N . ALA A 1 267 ? 2.656 -5.083 -17.830 1.00 94.12 267 ALA A N 1
ATOM 2091 C CA . ALA A 1 267 ? 3.094 -6.458 -18.091 1.00 94.12 267 ALA A CA 1
ATOM 2092 C C . ALA A 1 267 ? 2.316 -7.121 -19.244 1.00 94.12 267 ALA A C 1
ATOM 2094 O O . ALA A 1 267 ? 2.878 -7.959 -19.945 1.00 94.12 267 ALA A O 1
ATOM 2095 N N . LEU A 1 268 ? 1.066 -6.707 -19.462 1.00 95.56 268 LEU A N 1
ATOM 2096 C CA . LEU A 1 268 ? 0.220 -7.119 -20.587 1.00 95.56 268 LEU A CA 1
ATOM 2097 C C . LEU A 1 268 ? 0.515 -6.355 -21.891 1.00 95.56 268 LEU A C 1
ATOM 2099 O O . LEU A 1 268 ? -0.032 -6.697 -22.934 1.00 95.56 268 LEU A O 1
ATOM 2103 N N . GLY A 1 269 ? 1.399 -5.352 -21.857 1.00 95.00 269 GLY A N 1
ATOM 2104 C CA . GLY A 1 269 ? 1.721 -4.534 -23.028 1.00 95.00 269 GLY A CA 1
ATOM 2105 C C . GLY A 1 269 ? 0.660 -3.479 -23.351 1.00 95.00 269 GLY A C 1
ATOM 2106 O O . GLY A 1 269 ? 0.539 -3.081 -24.505 1.00 95.00 269 GLY A O 1
ATOM 2107 N N . GLU A 1 270 ? -0.078 -3.009 -22.343 1.00 97.69 270 GLU A N 1
ATOM 2108 C CA . GLU A 1 270 ? -1.155 -2.015 -22.460 1.00 97.69 270 GLU A CA 1
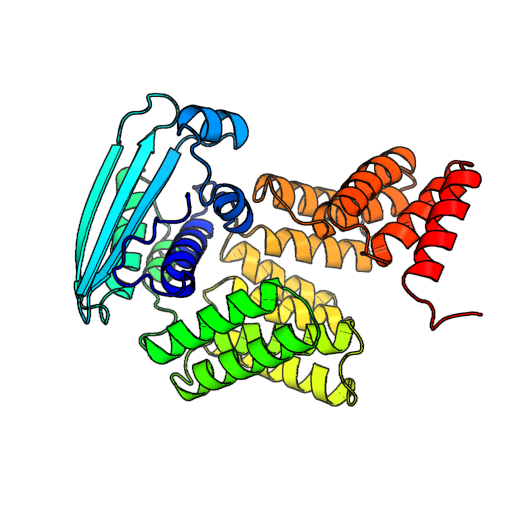ATOM 2109 C C . GLU A 1 270 ? -0.768 -0.692 -21.758 1.00 97.69 270 GLU A C 1
ATOM 2111 O O . GLU A 1 270 ? -1.308 -0.339 -20.699 1.00 97.69 270 GLU A O 1
ATOM 2116 N N . PRO A 1 271 ? 0.224 0.043 -22.290 1.00 97.31 271 PRO A N 1
ATOM 2117 C CA . PRO A 1 271 ? 0.824 1.184 -21.605 1.00 97.31 271 PRO A CA 1
ATOM 2118 C C . PRO A 1 271 ? -0.119 2.388 -21.455 1.00 97.31 271 PRO A C 1
ATOM 2120 O O . PRO A 1 271 ? -0.019 3.095 -20.454 1.00 97.31 271 PRO A O 1
ATOM 2123 N N . GLU A 1 272 ? -1.059 2.635 -22.372 1.00 97.94 272 GLU A N 1
ATOM 2124 C CA . GLU A 1 272 ? -2.022 3.739 -22.238 1.00 97.94 272 GLU A CA 1
ATOM 2125 C C . GLU A 1 272 ? -2.906 3.574 -20.997 1.00 97.94 272 GLU A C 1
ATOM 2127 O O . GLU A 1 272 ? -3.077 4.515 -20.217 1.00 97.94 272 GLU A O 1
ATOM 2132 N N . SER A 1 273 ? -3.420 2.362 -20.773 1.00 97.69 273 SER A N 1
ATOM 2133 C CA . SER A 1 273 ? -4.184 2.032 -19.568 1.00 97.69 273 SER A CA 1
ATOM 2134 C C . SER A 1 273 ? -3.312 2.132 -18.317 1.00 97.69 273 SER A C 1
ATOM 2136 O O . SER A 1 273 ? -3.762 2.661 -17.298 1.00 97.69 273 SER A O 1
ATOM 2138 N N . ALA A 1 274 ? -2.053 1.687 -18.392 1.00 98.12 274 ALA A N 1
ATOM 2139 C CA . ALA A 1 274 ? -1.110 1.803 -17.283 1.00 98.12 274 ALA A CA 1
ATOM 2140 C C . ALA A 1 274 ? -0.847 3.265 -16.879 1.00 98.12 274 ALA A C 1
ATOM 2142 O O . ALA A 1 274 ? -0.807 3.553 -15.684 1.00 98.12 274 ALA A O 1
ATOM 2143 N N . ILE A 1 275 ? -0.725 4.187 -17.845 1.00 98.62 275 ILE A N 1
ATOM 2144 C CA . ILE A 1 275 ? -0.528 5.627 -17.594 1.00 98.62 275 ILE A CA 1
ATOM 2145 C C . ILE A 1 275 ? -1.704 6.205 -16.804 1.00 98.62 275 ILE A C 1
ATOM 2147 O O . ILE A 1 275 ? -1.492 6.839 -15.771 1.00 98.62 275 ILE A O 1
ATOM 2151 N N . ALA A 1 276 ? -2.938 5.961 -17.251 1.00 97.94 276 ALA A N 1
ATOM 2152 C CA . ALA A 1 276 ? -4.123 6.492 -16.576 1.00 97.94 276 ALA A CA 1
ATOM 2153 C C . ALA A 1 276 ? -4.225 5.991 -15.124 1.00 97.94 276 ALA A C 1
ATOM 2155 O O . ALA A 1 276 ? -4.489 6.767 -14.202 1.00 97.94 276 ALA A O 1
ATOM 2156 N N . LEU A 1 277 ? -3.962 4.698 -14.909 1.00 98.38 277 LEU A N 1
ATOM 2157 C CA . LEU A 1 277 ? -3.983 4.081 -13.584 1.00 98.38 277 LEU A CA 1
ATOM 2158 C C . LEU A 1 277 ? -2.879 4.640 -12.681 1.00 98.38 277 LEU A C 1
ATOM 2160 O O . LEU A 1 277 ? -3.163 5.060 -11.560 1.00 98.38 277 LEU A O 1
ATOM 2164 N N . ILE A 1 278 ? -1.630 4.703 -13.151 1.00 98.25 278 ILE A N 1
ATOM 2165 C CA . ILE A 1 278 ? -0.533 5.162 -12.294 1.00 98.25 278 ILE A CA 1
ATOM 2166 C C . ILE A 1 278 ? -0.649 6.648 -11.961 1.00 98.25 278 ILE A C 1
ATOM 2168 O O . ILE A 1 278 ? -0.376 7.030 -10.828 1.00 98.25 278 ILE A O 1
ATOM 2172 N N . GLN A 1 279 ? -1.140 7.477 -12.888 1.00 97.38 279 GLN A N 1
ATOM 2173 C CA . GLN A 1 279 ? -1.431 8.888 -12.621 1.00 97.38 279 GLN A CA 1
ATOM 2174 C C . GLN A 1 279 ? -2.511 9.047 -11.546 1.00 97.38 279 GLN A C 1
ATOM 2176 O O . GLN A 1 279 ? -2.376 9.893 -10.662 1.00 97.38 279 GLN A O 1
ATOM 2181 N N . LYS A 1 280 ? -3.547 8.197 -11.562 1.00 96.81 280 LYS A N 1
ATOM 2182 C CA . LYS A 1 280 ? -4.546 8.168 -10.487 1.00 96.81 280 LYS A CA 1
ATOM 2183 C C . LYS A 1 280 ? -3.916 7.782 -9.147 1.00 96.81 280 LYS A C 1
ATOM 2185 O O . LYS A 1 280 ? -4.179 8.443 -8.146 1.00 96.81 280 LYS A O 1
ATOM 2190 N N . GLY A 1 281 ? -3.049 6.770 -9.129 1.00 96.88 281 GLY A N 1
ATOM 2191 C CA . GLY A 1 281 ? -2.281 6.397 -7.939 1.00 96.88 281 GLY A CA 1
ATOM 2192 C C . GLY A 1 281 ? -1.418 7.549 -7.410 1.00 96.88 281 GLY A C 1
ATO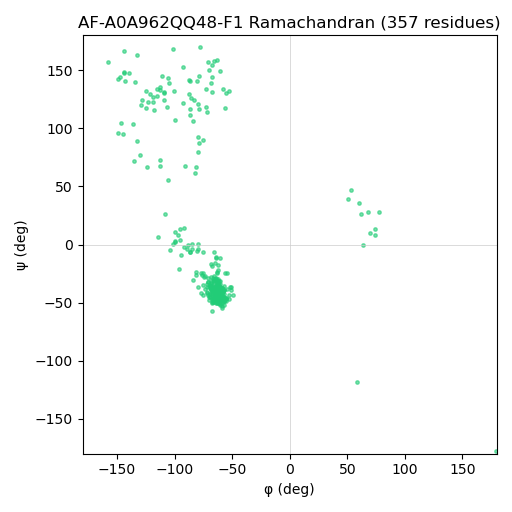M 2193 O O . GLY A 1 281 ? -1.448 7.837 -6.217 1.00 96.88 281 GLY A O 1
ATOM 2194 N N . MET A 1 282 ? -0.706 8.254 -8.293 1.00 95.81 282 MET A N 1
ATOM 2195 C CA . MET A 1 282 ? 0.118 9.417 -7.941 1.00 95.81 282 MET A CA 1
ATOM 2196 C C . MET A 1 282 ? -0.710 10.589 -7.397 1.00 95.81 282 MET A C 1
ATOM 2198 O O . MET A 1 282 ? -0.263 11.273 -6.484 1.00 95.81 282 MET A O 1
ATOM 2202 N N . GLN A 1 283 ? -1.925 10.806 -7.913 1.00 94.50 283 GLN A N 1
ATOM 2203 C CA . GLN A 1 283 ? -2.851 11.809 -7.376 1.00 94.50 283 GLN A CA 1
ATOM 2204 C C . GLN A 1 283 ? -3.280 11.470 -5.940 1.00 94.50 283 GLN A C 1
ATOM 2206 O O . GLN A 1 283 ? -3.385 12.356 -5.097 1.00 94.50 283 GLN A O 1
ATOM 2211 N N . LEU A 1 284 ? -3.545 10.190 -5.666 1.00 94.25 284 LEU A N 1
ATOM 2212 C CA . LEU A 1 284 ? -3.953 9.704 -4.343 1.00 94.25 284 LEU A CA 1
ATOM 2213 C C . LEU A 1 284 ? -2.782 9.642 -3.352 1.00 94.25 284 LEU A C 1
ATOM 2215 O O . LEU A 1 284 ? -2.989 9.719 -2.143 1.00 94.25 284 LEU A O 1
ATOM 2219 N N . ASN A 1 285 ? -1.553 9.519 -3.851 1.00 93.81 285 ASN A N 1
ATOM 2220 C CA . ASN A 1 285 ? -0.332 9.483 -3.058 1.00 93.81 285 ASN A CA 1
ATOM 2221 C C . ASN A 1 285 ? 0.713 10.470 -3.612 1.00 93.81 285 ASN A C 1
ATOM 2223 O O . ASN A 1 285 ? 1.660 10.017 -4.247 1.00 93.81 285 ASN A O 1
ATOM 2227 N N . PRO A 1 286 ? 0.591 11.790 -3.374 1.00 90.31 286 PRO A N 1
ATOM 2228 C CA . PRO A 1 286 ? 1.511 12.799 -3.920 1.00 90.31 286 PRO A CA 1
ATOM 2229 C C . PRO A 1 286 ? 2.993 12.581 -3.567 1.00 90.31 286 PRO A C 1
ATOM 2231 O O . PRO A 1 286 ? 3.885 13.003 -4.302 1.00 90.31 286 PRO A O 1
ATOM 2234 N N . TYR A 1 287 ? 3.265 11.878 -2.468 1.00 89.69 287 TYR A N 1
ATOM 2235 C CA . TYR A 1 287 ? 4.597 11.466 -2.025 1.00 89.69 287 TYR A CA 1
ATOM 2236 C C . TYR A 1 287 ? 4.827 9.967 -2.254 1.00 89.69 287 TYR A C 1
ATOM 2238 O O . TYR A 1 287 ? 5.151 9.197 -1.348 1.00 89.69 287 TYR A O 1
ATOM 2246 N N . TYR A 1 288 ? 4.643 9.544 -3.499 1.00 91.62 288 TYR A N 1
ATOM 2247 C CA . TYR A 1 288 ? 4.874 8.172 -3.928 1.00 91.62 288 TYR A CA 1
ATOM 2248 C C . TYR A 1 288 ? 6.355 7.759 -3.890 1.00 91.62 288 TYR A C 1
ATOM 2250 O O . TYR A 1 288 ? 7.280 8.567 -4.020 1.00 91.62 288 TYR A O 1
ATOM 2258 N N . THR A 1 289 ? 6.591 6.458 -3.742 1.00 91.62 289 THR A N 1
ATOM 2259 C CA . THR A 1 289 ? 7.918 5.842 -3.834 1.00 91.62 289 THR A CA 1
ATOM 2260 C C . THR A 1 289 ? 8.363 5.681 -5.295 1.00 91.62 289 THR A C 1
ATOM 2262 O O . THR A 1 289 ? 7.597 5.917 -6.225 1.00 91.62 289 THR A O 1
ATOM 2265 N N . TRP A 1 290 ? 9.633 5.317 -5.512 1.00 94.12 290 TRP A N 1
ATOM 2266 C CA . TRP A 1 290 ? 10.276 5.219 -6.836 1.00 94.12 290 TRP A CA 1
ATOM 2267 C C . TRP A 1 290 ? 9.549 4.317 -7.852 1.00 94.12 290 TRP A C 1
ATOM 2269 O O . TRP A 1 290 ? 9.719 4.474 -9.060 1.00 94.12 290 TRP A O 1
ATOM 2279 N N . ASP A 1 291 ? 8.761 3.355 -7.383 1.00 93.88 291 ASP A N 1
ATOM 2280 C CA . ASP A 1 291 ? 8.035 2.382 -8.196 1.00 93.88 291 ASP A CA 1
ATOM 2281 C C . ASP A 1 291 ? 6.905 3.019 -9.019 1.00 93.88 291 ASP A C 1
ATOM 2283 O O . ASP A 1 291 ? 6.621 2.550 -10.123 1.00 93.88 291 ASP A O 1
ATOM 2287 N N . TYR A 1 292 ? 6.319 4.124 -8.549 1.00 97.19 292 TYR A N 1
ATOM 2288 C CA . TYR A 1 292 ? 5.289 4.853 -9.289 1.00 97.19 292 TYR A CA 1
ATOM 2289 C C . TYR A 1 292 ? 5.845 5.515 -10.565 1.00 97.19 292 TYR A C 1
ATOM 2291 O O . TYR A 1 292 ? 5.373 5.184 -11.658 1.00 97.19 292 TYR A O 1
ATOM 2299 N N . PRO A 1 293 ? 6.867 6.392 -10.492 1.00 97.56 293 PRO A N 1
ATOM 2300 C CA . PRO A 1 293 ? 7.482 6.970 -11.682 1.00 97.56 293 PRO A CA 1
ATOM 2301 C C . PRO A 1 293 ? 8.184 5.902 -12.529 1.00 97.56 293 PRO A C 1
ATOM 2303 O O . PRO A 1 293 ? 8.169 5.986 -13.753 1.00 97.56 293 PRO A O 1
ATOM 2306 N N . TYR A 1 294 ? 8.691 4.821 -11.929 1.00 97.31 294 TYR A N 1
ATOM 2307 C CA . TYR A 1 294 ? 9.180 3.678 -12.702 1.00 97.31 294 TYR A CA 1
ATOM 2308 C C . TYR A 1 294 ? 8.094 3.054 -13.595 1.00 97.31 294 TYR A C 1
ATOM 2310 O O . TYR A 1 294 ? 8.326 2.827 -14.785 1.00 97.31 294 TYR A O 1
ATOM 2318 N N . ASN A 1 295 ? 6.903 2.786 -13.050 1.00 97.12 295 ASN A N 1
ATOM 2319 C CA . ASN A 1 295 ? 5.787 2.228 -13.816 1.00 97.12 295 ASN A CA 1
ATOM 2320 C C . ASN A 1 295 ? 5.323 3.176 -14.929 1.00 97.12 295 ASN A C 1
ATOM 2322 O O . ASN A 1 295 ? 5.065 2.721 -16.046 1.00 97.12 295 ASN A O 1
ATOM 2326 N N . LEU A 1 296 ? 5.260 4.479 -14.650 1.00 98.38 296 LEU A N 1
ATOM 2327 C CA . LEU A 1 296 ? 4.898 5.491 -15.642 1.00 98.38 296 LEU A CA 1
ATOM 2328 C C . LEU A 1 296 ? 5.953 5.601 -16.758 1.00 98.38 296 LEU A C 1
ATOM 2330 O O . LEU A 1 296 ? 5.622 5.522 -17.940 1.00 98.38 296 LEU A O 1
ATOM 2334 N N . GLY A 1 297 ? 7.233 5.683 -16.394 1.00 98.12 297 GLY A N 1
ATOM 2335 C CA . GLY A 1 297 ? 8.339 5.747 -17.346 1.00 98.12 297 GLY A CA 1
ATOM 2336 C C . GLY A 1 297 ? 8.445 4.499 -18.226 1.00 98.12 297 GLY A C 1
ATOM 2337 O O . GLY A 1 297 ? 8.707 4.602 -19.425 1.00 98.12 297 GLY A O 1
ATOM 2338 N N . ARG A 1 298 ? 8.153 3.312 -17.676 1.00 97.62 298 ARG A N 1
ATOM 2339 C CA . ARG A 1 298 ? 8.084 2.063 -18.452 1.00 97.62 298 ARG A CA 1
ATOM 2340 C C . ARG A 1 298 ? 6.957 2.080 -19.489 1.00 97.62 298 ARG A C 1
ATOM 2342 O O . ARG A 1 298 ? 7.152 1.598 -20.609 1.00 97.62 298 ARG A O 1
ATOM 2349 N N . ALA A 1 299 ? 5.810 2.663 -19.147 1.00 98.31 299 ALA A N 1
ATOM 2350 C CA . ALA A 1 299 ? 4.703 2.830 -20.082 1.00 98.31 299 ALA A CA 1
ATOM 2351 C C . ALA A 1 299 ? 5.082 3.787 -21.228 1.00 98.31 299 ALA A C 1
ATOM 2353 O O . ALA A 1 299 ? 4.929 3.440 -22.401 1.00 98.31 299 ALA A O 1
ATOM 2354 N N . TYR A 1 300 ? 5.673 4.945 -20.909 1.00 98.62 300 TYR A N 1
ATOM 2355 C CA . TYR A 1 300 ? 6.162 5.894 -21.918 1.00 98.62 300 TYR A CA 1
ATOM 2356 C C . TYR A 1 300 ? 7.225 5.292 -22.838 1.00 98.62 300 TYR A C 1
ATOM 2358 O O . TYR A 1 300 ? 7.143 5.454 -24.058 1.00 98.62 300 TYR A O 1
ATOM 2366 N N . TYR A 1 301 ? 8.170 4.527 -22.286 1.00 98.12 301 TYR A N 1
ATOM 2367 C CA . TYR A 1 301 ? 9.181 3.828 -23.080 1.00 98.12 301 TYR A CA 1
ATOM 2368 C C . TYR A 1 301 ? 8.545 2.879 -24.105 1.00 98.12 301 TYR A C 1
ATOM 2370 O O . TYR A 1 301 ? 8.937 2.866 -25.277 1.00 98.12 301 TYR A O 1
ATOM 2378 N N . THR A 1 302 ? 7.544 2.108 -23.669 1.00 97.38 302 THR A N 1
ATOM 2379 C CA . THR A 1 302 ? 6.823 1.138 -24.508 1.00 97.38 302 THR A CA 1
ATOM 2380 C C . THR A 1 302 ? 6.087 1.831 -25.657 1.00 97.38 302 THR A C 1
ATOM 2382 O O . THR A 1 302 ? 6.112 1.339 -26.782 1.00 97.38 302 THR A O 1
ATOM 2385 N N . LEU A 1 303 ? 5.530 3.019 -25.407 1.00 98.00 303 LEU A N 1
ATOM 2386 C CA . LEU A 1 303 ? 4.882 3.864 -26.418 1.00 98.00 303 LEU A CA 1
ATOM 2387 C C . LEU A 1 303 ? 5.848 4.597 -27.356 1.00 98.00 303 LEU A C 1
ATOM 2389 O O . LEU A 1 303 ? 5.405 5.266 -28.286 1.00 98.00 303 LEU A O 1
ATOM 2393 N N . GLY A 1 304 ? 7.158 4.522 -27.116 1.00 97.62 304 GLY A N 1
ATOM 2394 C CA . GLY A 1 304 ? 8.140 5.304 -27.866 1.00 97.62 304 GLY A CA 1
ATOM 2395 C C . GLY A 1 304 ? 8.167 6.791 -27.497 1.00 97.62 304 GLY A C 1
ATOM 2396 O O . GLY A 1 304 ? 8.799 7.571 -28.202 1.00 97.62 304 GLY A O 1
ATOM 2397 N N . ARG A 1 305 ? 7.533 7.188 -26.386 1.00 98.38 305 ARG A N 1
ATOM 2398 C CA . ARG A 1 305 ? 7.609 8.538 -25.800 1.00 98.38 305 ARG A CA 1
ATOM 2399 C C . ARG A 1 305 ? 8.899 8.653 -24.982 1.00 98.38 305 ARG A C 1
ATOM 2401 O O . ARG A 1 305 ? 8.877 8.648 -23.754 1.00 98.38 305 ARG A O 1
ATOM 2408 N N . ILE A 1 306 ? 10.040 8.617 -25.672 1.00 98.50 306 ILE A N 1
ATOM 2409 C CA . ILE A 1 306 ? 11.351 8.360 -25.053 1.00 98.50 306 ILE A CA 1
ATOM 2410 C C . ILE A 1 306 ? 11.787 9.489 -24.118 1.00 98.50 306 ILE A C 1
ATOM 2412 O O . ILE A 1 306 ? 12.306 9.206 -23.042 1.00 98.50 306 ILE A O 1
ATOM 2416 N N . GLU A 1 307 ? 11.550 10.745 -24.473 1.00 98.44 307 GLU A N 1
ATOM 2417 C CA . GLU A 1 307 ? 11.917 11.899 -23.646 1.00 98.44 307 GLU A CA 1
ATOM 2418 C C . GLU A 1 307 ? 11.154 11.900 -22.314 1.00 98.44 307 GLU A C 1
ATOM 2420 O O . GLU A 1 307 ? 11.753 12.073 -21.256 1.00 98.44 307 GLU A O 1
ATOM 2425 N N . GLU A 1 308 ? 9.854 11.605 -22.352 1.00 98.56 308 GLU A N 1
ATOM 2426 C CA . GLU A 1 308 ? 9.008 11.510 -21.156 1.00 98.56 308 GLU A CA 1
ATOM 2427 C C . GLU A 1 308 ? 9.377 10.294 -20.301 1.00 98.56 308 GLU A C 1
ATOM 2429 O O . GLU A 1 308 ? 9.341 10.351 -19.069 1.00 98.56 308 GLU A O 1
ATOM 2434 N N . ALA A 1 309 ? 9.778 9.191 -20.944 1.00 98.62 309 ALA A N 1
ATOM 2435 C CA . ALA A 1 309 ? 10.324 8.036 -20.247 1.00 98.62 309 ALA A CA 1
ATOM 2436 C C . ALA A 1 309 ? 11.607 8.403 -19.490 1.00 98.62 309 ALA A C 1
ATOM 2438 O O . ALA A 1 309 ? 11.724 8.056 -18.319 1.00 98.62 309 ALA A O 1
ATOM 2439 N N . ILE A 1 310 ? 12.537 9.125 -20.125 1.00 98.75 310 ILE A N 1
ATOM 2440 C CA . ILE A 1 310 ? 13.782 9.584 -19.492 1.00 98.75 310 ILE A CA 1
ATOM 2441 C C . ILE A 1 310 ? 13.475 10.461 -18.278 1.00 98.75 310 ILE A C 1
ATOM 2443 O O . ILE A 1 310 ? 13.938 10.135 -17.190 1.00 98.75 310 ILE A O 1
ATOM 2447 N N . GLU A 1 311 ? 12.674 11.517 -18.442 1.00 98.44 311 GLU A N 1
ATOM 2448 C CA . GLU A 1 311 ? 12.332 12.445 -17.353 1.00 98.44 311 GLU A CA 1
ATOM 2449 C C . GLU A 1 311 ? 11.727 11.701 -16.155 1.00 98.44 311 GLU A C 1
ATOM 2451 O O . GLU A 1 311 ? 12.176 11.835 -15.015 1.00 98.44 311 GLU A O 1
ATOM 2456 N N . THR A 1 312 ? 10.747 10.838 -16.423 1.00 98.19 312 THR A N 1
ATOM 2457 C CA . THR A 1 312 ? 10.049 10.105 -15.364 1.00 98.19 312 THR A CA 1
ATOM 2458 C C . THR A 1 312 ? 10.963 9.075 -14.689 1.00 98.19 312 THR A C 1
ATOM 2460 O O . THR A 1 312 ? 10.925 8.889 -13.472 1.00 98.19 312 THR A O 1
ATOM 2463 N N . LEU A 1 313 ? 11.812 8.382 -15.449 1.00 98.44 313 LEU A N 1
ATOM 2464 C CA . LEU A 1 313 ? 12.737 7.403 -14.880 1.00 98.44 313 LEU A CA 1
ATOM 2465 C C . LEU A 1 313 ? 13.909 8.069 -14.134 1.00 98.44 313 LEU A C 1
ATOM 2467 O O . LEU A 1 313 ? 14.436 7.472 -13.193 1.00 98.44 313 LEU A O 1
ATOM 2471 N N . GLU A 1 314 ? 14.307 9.290 -14.501 1.00 98.19 314 GLU A N 1
ATOM 2472 C CA . GLU A 1 314 ? 15.270 10.095 -13.741 1.00 98.19 314 GLU A CA 1
ATOM 2473 C C . GLU A 1 314 ? 14.705 10.457 -12.357 1.00 98.19 314 GLU A C 1
ATOM 2475 O O . GLU A 1 314 ? 15.416 10.281 -11.364 1.00 98.19 314 GLU A O 1
ATOM 2480 N N . ASP A 1 315 ? 13.423 10.842 -12.258 1.00 97.56 315 ASP A N 1
ATOM 2481 C CA . ASP A 1 315 ? 12.731 11.013 -10.965 1.00 97.56 315 ASP A CA 1
ATOM 2482 C C . ASP A 1 315 ? 12.733 9.705 -10.154 1.00 97.56 315 ASP A C 1
ATOM 2484 O O . ASP A 1 315 ? 13.133 9.681 -8.985 1.00 97.56 315 ASP A O 1
ATOM 2488 N N . ALA A 1 316 ? 12.393 8.576 -10.785 1.00 97.31 316 ALA A N 1
ATOM 2489 C CA . ALA A 1 316 ? 12.439 7.268 -10.127 1.00 97.31 316 ALA A CA 1
ATOM 2490 C C . ALA A 1 316 ? 13.839 6.934 -9.573 1.00 97.31 316 ALA A C 1
ATOM 2492 O O . ALA A 1 316 ? 13.961 6.456 -8.440 1.00 97.31 316 ALA A O 1
ATOM 2493 N N . ARG A 1 317 ? 14.906 7.215 -10.335 1.00 96.81 317 ARG A N 1
ATOM 2494 C CA . ARG A 1 317 ? 16.299 6.996 -9.907 1.00 96.81 317 ARG A CA 1
ATOM 2495 C C . ARG A 1 317 ? 16.696 7.946 -8.781 1.00 96.81 317 ARG A C 1
ATOM 2497 O O . ARG A 1 317 ? 17.386 7.516 -7.860 1.00 96.81 317 ARG A O 1
ATOM 2504 N N . GLY A 1 318 ? 16.247 9.201 -8.820 1.00 96.00 318 GLY A N 1
ATOM 2505 C CA . GLY A 1 318 ? 16.454 10.168 -7.739 1.00 96.00 318 GLY A CA 1
ATOM 2506 C C . GLY A 1 318 ? 15.859 9.695 -6.410 1.00 96.00 318 GLY A C 1
ATOM 2507 O O . GLY A 1 318 ? 16.480 9.862 -5.361 1.00 96.00 318 GLY A O 1
ATOM 2508 N N . ARG A 1 319 ? 14.699 9.029 -6.456 1.00 93.94 319 ARG A N 1
ATOM 2509 C CA . ARG A 1 319 ? 14.028 8.447 -5.278 1.00 93.94 319 ARG A CA 1
ATOM 2510 C C . ARG A 1 319 ? 14.682 7.159 -4.781 1.00 93.94 319 ARG A C 1
ATOM 2512 O O . ARG A 1 319 ? 14.689 6.907 -3.578 1.00 93.94 319 ARG A O 1
ATOM 2519 N N . ASN A 1 320 ? 15.205 6.325 -5.679 1.00 91.31 320 ASN A N 1
ATOM 2520 C CA . ASN A 1 320 ? 15.957 5.127 -5.308 1.00 91.31 320 ASN A CA 1
ATOM 2521 C C . ASN A 1 320 ? 17.107 4.846 -6.292 1.00 91.31 320 ASN A C 1
ATOM 2523 O O . ASN A 1 320 ? 16.914 4.136 -7.286 1.00 91.31 320 ASN A O 1
ATOM 2527 N N . PRO A 1 321 ? 18.331 5.303 -5.974 1.00 90.38 321 PRO A N 1
ATOM 2528 C CA . PRO A 1 321 ? 19.500 5.098 -6.828 1.00 90.38 321 PRO A CA 1
ATOM 2529 C C . PRO A 1 321 ? 19.910 3.630 -6.985 1.00 90.38 321 PRO A C 1
ATOM 2531 O O . PRO A 1 321 ? 20.664 3.301 -7.896 1.00 90.38 321 PRO A O 1
ATOM 2534 N N . ASN A 1 322 ? 19.425 2.735 -6.121 1.00 87.88 322 ASN A N 1
ATOM 2535 C CA . ASN A 1 322 ? 19.772 1.312 -6.135 1.00 87.88 322 ASN A CA 1
ATOM 2536 C C . ASN A 1 322 ? 18.693 0.453 -6.822 1.00 87.88 322 ASN A C 1
ATOM 2538 O O . ASN A 1 322 ? 18.794 -0.776 -6.850 1.00 87.88 322 ASN A O 1
ATOM 2542 N N . ALA A 1 323 ? 17.640 1.069 -7.371 1.00 88.25 323 ALA A N 1
ATOM 2543 C CA . ALA A 1 323 ? 16.589 0.363 -8.094 1.00 88.25 323 ALA A CA 1
ATOM 2544 C C . ALA A 1 323 ? 17.072 -0.073 -9.490 1.00 88.25 323 ALA A C 1
ATOM 2546 O O . ALA A 1 323 ? 16.893 0.626 -10.485 1.00 88.25 323 ALA A O 1
ATOM 2547 N N . MET A 1 324 ? 17.637 -1.279 -9.573 1.00 89.25 324 MET A N 1
ATOM 2548 C CA . MET A 1 324 ? 18.154 -1.865 -10.820 1.00 89.25 324 MET A CA 1
ATOM 2549 C C . MET A 1 324 ? 17.180 -1.801 -12.015 1.00 89.25 324 MET A C 1
ATOM 2551 O O . MET A 1 324 ? 17.614 -1.413 -13.102 1.00 89.25 324 MET A O 1
ATOM 2555 N N . PRO A 1 325 ? 15.868 -2.097 -11.866 1.00 92.00 325 PRO A N 1
ATOM 2556 C CA . PRO A 1 325 ? 14.932 -2.013 -12.989 1.00 92.00 325 PRO A CA 1
ATOM 2557 C C . PRO A 1 325 ? 14.799 -0.605 -13.582 1.00 92.00 325 PRO A C 1
ATOM 2559 O O . PRO A 1 325 ? 14.576 -0.483 -14.788 1.00 92.00 325 PRO A O 1
ATOM 2562 N N . VAL A 1 326 ? 14.953 0.440 -12.757 1.00 96.06 326 VAL A N 1
ATOM 2563 C CA . VAL A 1 326 ? 14.911 1.843 -13.194 1.00 96.06 326 VAL A CA 1
ATOM 2564 C C . VAL A 1 326 ? 16.115 2.148 -14.072 1.00 96.06 326 VAL A C 1
ATOM 2566 O O . VAL A 1 326 ? 15.944 2.624 -15.191 1.00 96.06 326 VAL A O 1
ATOM 2569 N N . ARG A 1 327 ? 17.321 1.800 -13.608 1.00 95.56 327 ARG A N 1
ATOM 2570 C CA . ARG A 1 327 ? 18.566 2.033 -14.358 1.00 95.56 327 ARG A CA 1
ATOM 2571 C C . ARG A 1 327 ? 18.583 1.302 -15.695 1.00 95.56 327 ARG A C 1
ATOM 2573 O O . ARG A 1 327 ? 18.987 1.877 -16.699 1.00 95.56 327 ARG A O 1
ATOM 2580 N N . LEU A 1 328 ? 18.071 0.070 -15.735 1.00 95.25 328 LEU A N 1
ATOM 2581 C CA . LEU A 1 328 ? 17.947 -0.697 -16.979 1.00 95.25 328 LEU A CA 1
ATOM 2582 C C . LEU A 1 328 ? 17.059 0.021 -18.006 1.00 95.25 328 LEU A C 1
ATOM 2584 O O . LEU A 1 328 ? 17.427 0.129 -19.176 1.00 95.25 328 LEU A O 1
ATOM 2588 N N . HIS A 1 329 ? 15.909 0.544 -17.572 1.00 96.69 329 HIS A N 1
ATOM 2589 C CA . HIS A 1 329 ? 15.016 1.285 -18.464 1.00 96.69 329 HIS A CA 1
ATOM 2590 C C . HIS A 1 329 ? 15.585 2.660 -18.837 1.00 96.69 329 HIS A C 1
ATOM 2592 O O . HIS A 1 329 ? 15.404 3.078 -19.979 1.00 96.69 329 HIS A O 1
ATOM 2598 N N . LEU A 1 330 ? 16.316 3.338 -17.944 1.00 97.50 330 LEU A N 1
ATOM 2599 C CA . LEU A 1 330 ? 17.029 4.579 -18.273 1.00 97.50 330 LEU A CA 1
ATOM 2600 C C . LEU A 1 330 ? 18.090 4.350 -19.339 1.00 97.50 330 LEU A C 1
ATOM 2602 O O . LEU A 1 330 ? 18.082 5.048 -20.348 1.00 97.50 330 LEU A O 1
ATOM 2606 N N . ALA A 1 331 ? 18.944 3.338 -19.170 1.00 97.88 331 ALA A N 1
ATOM 2607 C CA . ALA A 1 331 ? 19.970 2.995 -20.149 1.00 97.88 331 ALA A CA 1
ATOM 2608 C C . ALA A 1 331 ? 19.357 2.743 -21.536 1.00 97.88 331 ALA A C 1
ATOM 2610 O O . ALA A 1 331 ? 19.812 3.296 -22.539 1.00 97.88 331 ALA A O 1
ATOM 2611 N N . ALA A 1 332 ? 18.272 1.964 -21.590 1.00 97.81 332 ALA A N 1
ATOM 2612 C CA . ALA A 1 332 ? 17.548 1.692 -22.828 1.00 97.81 332 ALA A CA 1
ATOM 2613 C C . ALA A 1 332 ? 16.900 2.953 -23.430 1.00 97.81 332 ALA A C 1
ATOM 2615 O O . ALA A 1 332 ? 16.886 3.114 -24.654 1.00 97.81 332 ALA A O 1
ATOM 2616 N N . SER A 1 333 ? 16.372 3.847 -22.591 1.00 98.38 333 SER A N 1
ATOM 2617 C CA . SER A 1 333 ? 15.747 5.103 -23.022 1.00 98.38 333 SER A CA 1
ATOM 2618 C C . SER A 1 333 ? 16.790 6.081 -23.569 1.00 98.38 333 SER A C 1
ATOM 2620 O O . SER A 1 333 ? 16.634 6.577 -24.683 1.00 98.38 333 SER A O 1
ATOM 2622 N N . TYR A 1 334 ? 17.907 6.279 -22.863 1.00 98.62 334 TYR A N 1
ATOM 2623 C CA . TYR A 1 334 ? 19.030 7.093 -23.333 1.00 98.62 334 TYR A CA 1
ATOM 2624 C C . TYR A 1 334 ? 19.612 6.566 -24.645 1.00 98.62 334 TYR A C 1
ATOM 2626 O O . TYR A 1 334 ? 19.851 7.349 -25.564 1.00 98.62 334 TYR A O 1
ATOM 2634 N N . ALA A 1 335 ? 19.784 5.247 -24.778 1.00 98.25 335 ALA A N 1
ATOM 2635 C CA . ALA A 1 335 ? 20.268 4.645 -26.017 1.00 98.25 335 ALA A CA 1
ATOM 2636 C C . ALA A 1 335 ? 19.321 4.922 -27.196 1.00 98.25 335 ALA A C 1
ATOM 2638 O O . ALA A 1 335 ? 19.781 5.310 -28.271 1.00 98.25 335 ALA A O 1
ATOM 2639 N N . ARG A 1 336 ? 18.000 4.796 -26.991 1.00 97.88 336 ARG A N 1
ATOM 2640 C CA . ARG A 1 336 ? 16.992 5.144 -28.008 1.00 97.88 336 ARG A CA 1
ATOM 2641 C C . ARG A 1 336 ? 16.998 6.628 -28.380 1.00 97.88 336 ARG A C 1
ATOM 2643 O O . ARG A 1 336 ? 16.771 6.942 -29.542 1.00 97.88 336 ARG A O 1
ATOM 2650 N N . ALA A 1 337 ? 17.302 7.511 -27.432 1.00 98.12 337 ALA A N 1
ATOM 2651 C CA . ALA A 1 337 ? 17.459 8.947 -27.667 1.00 98.12 337 ALA A CA 1
ATOM 2652 C C . ALA A 1 337 ? 18.829 9.335 -28.271 1.00 98.12 337 ALA A C 1
ATOM 2654 O O . ALA A 1 337 ? 19.106 10.516 -28.463 1.00 98.12 337 ALA A O 1
ATOM 2655 N N . GLY A 1 338 ? 19.727 8.374 -28.530 1.00 97.88 338 GLY A N 1
ATOM 2656 C CA . GLY A 1 338 ? 21.088 8.642 -29.014 1.00 97.88 338 GLY A CA 1
ATOM 2657 C C . GLY A 1 338 ? 22.046 9.208 -27.953 1.00 97.88 338 GLY A C 1
ATOM 2658 O O . GLY A 1 338 ? 23.181 9.561 -28.273 1.00 97.88 338 GLY A O 1
ATOM 2659 N N . ARG A 1 339 ? 21.633 9.257 -26.681 1.00 98.25 339 ARG A N 1
ATOM 2660 C CA . ARG A 1 339 ? 22.429 9.711 -25.527 1.00 98.25 339 ARG A CA 1
ATOM 2661 C C . ARG A 1 339 ? 23.332 8.583 -25.012 1.00 98.25 339 ARG A C 1
ATOM 2663 O O . ARG A 1 339 ? 23.205 8.116 -23.885 1.00 98.25 339 ARG A O 1
ATOM 2670 N N . LEU A 1 340 ? 24.243 8.109 -25.863 1.00 97.81 340 LEU A N 1
ATOM 2671 C CA . LEU A 1 340 ? 25.043 6.904 -25.593 1.00 97.81 340 LEU A CA 1
ATOM 2672 C C . LEU A 1 340 ? 25.959 7.022 -24.363 1.00 97.81 340 LEU A C 1
ATOM 2674 O O . LEU A 1 340 ? 26.190 6.021 -23.694 1.00 97.81 340 LEU A O 1
ATOM 2678 N N . GLY A 1 341 ? 26.454 8.225 -24.050 1.00 98.12 341 GLY A N 1
ATOM 2679 C CA . GLY A 1 341 ? 27.254 8.464 -22.842 1.00 98.12 341 GLY A CA 1
ATOM 2680 C C . GLY A 1 341 ? 26.458 8.225 -21.557 1.00 98.12 341 GLY A C 1
ATOM 2681 O O . GLY A 1 341 ? 26.918 7.503 -20.678 1.00 98.12 341 GLY A O 1
ATOM 2682 N N . ASP A 1 342 ? 25.232 8.748 -21.490 1.00 97.75 342 ASP A N 1
ATOM 2683 C CA . ASP A 1 342 ? 24.341 8.560 -20.339 1.00 97.75 342 ASP A CA 1
ATOM 2684 C C . ASP A 1 342 ? 23.877 7.101 -20.224 1.00 97.75 342 ASP A C 1
ATOM 2686 O O . ASP A 1 342 ? 23.812 6.538 -19.133 1.00 97.75 342 ASP A O 1
ATOM 2690 N N . ALA A 1 343 ? 23.619 6.444 -21.362 1.00 97.81 343 ALA A N 1
ATOM 2691 C CA . ALA A 1 343 ? 23.298 5.020 -21.382 1.00 97.81 343 ALA A CA 1
ATOM 2692 C C . ALA A 1 343 ? 24.443 4.165 -20.815 1.00 97.81 343 ALA A C 1
ATOM 2694 O O . ALA A 1 343 ? 24.205 3.261 -20.015 1.00 97.81 343 ALA A O 1
ATOM 2695 N N . GLN A 1 344 ? 25.683 4.464 -21.216 1.00 97.62 344 GLN A N 1
ATOM 2696 C CA . GLN A 1 344 ? 26.876 3.771 -20.735 1.00 97.62 344 GLN A CA 1
ATOM 2697 C C . GLN A 1 344 ? 27.090 3.992 -19.233 1.00 97.62 344 GLN A C 1
ATOM 2699 O O . GLN A 1 344 ? 27.394 3.034 -18.524 1.00 97.62 344 GLN A O 1
ATOM 2704 N N . TRP A 1 345 ? 26.863 5.213 -18.741 1.00 96.19 345 TRP A N 1
ATOM 2705 C CA . TRP A 1 345 ? 26.919 5.527 -17.313 1.00 96.19 345 TRP A CA 1
ATOM 2706 C C . TRP A 1 345 ? 25.960 4.653 -16.493 1.00 96.19 345 TRP A C 1
ATOM 2708 O O . TRP A 1 345 ? 26.365 4.030 -15.514 1.00 96.19 345 TRP A O 1
ATOM 2718 N N . GLU A 1 346 ? 24.700 4.529 -16.918 1.00 95.94 346 GLU A N 1
ATOM 2719 C CA . GLU A 1 346 ? 23.733 3.686 -16.204 1.00 95.94 346 GLU A CA 1
ATOM 2720 C C . GLU A 1 346 ? 24.125 2.198 -16.218 1.00 95.94 346 GLU A C 1
ATOM 2722 O O . GLU A 1 346 ? 23.927 1.497 -15.224 1.00 95.94 346 GLU A O 1
ATOM 2727 N N . VAL A 1 347 ? 24.727 1.704 -17.307 1.00 94.56 347 VAL A N 1
ATOM 2728 C CA . VAL A 1 347 ? 25.253 0.327 -17.385 1.00 94.56 347 VAL A CA 1
ATOM 2729 C C . VAL A 1 347 ? 26.428 0.109 -16.426 1.00 94.56 347 VAL A C 1
ATOM 2731 O O . VAL A 1 347 ? 26.530 -0.954 -15.810 1.00 94.56 347 VAL A O 1
ATOM 2734 N N . GLU A 1 348 ? 27.318 1.088 -16.285 1.00 94.19 348 GLU A N 1
ATOM 2735 C CA . GLU A 1 348 ? 28.440 1.027 -15.342 1.00 94.19 348 GLU A CA 1
ATOM 2736 C C . GLU A 1 348 ? 27.952 0.996 -13.892 1.00 94.19 348 GLU A C 1
ATOM 2738 O O . GLU A 1 348 ? 28.391 0.148 -13.111 1.00 94.19 348 GLU A O 1
ATOM 2743 N N . GLU A 1 349 ? 26.967 1.825 -13.561 1.00 94.00 349 GLU A N 1
ATOM 2744 C CA . GLU A 1 349 ? 26.332 1.848 -12.242 1.00 94.00 349 GLU A CA 1
ATOM 2745 C C . GLU A 1 349 ? 25.629 0.521 -11.910 1.00 94.00 349 GLU A C 1
ATOM 2747 O O . GLU A 1 349 ? 25.754 0.005 -10.799 1.00 94.00 349 GLU A O 1
ATOM 2752 N N . ILE A 1 350 ? 24.936 -0.085 -12.880 1.00 91.38 350 ILE A N 1
ATOM 2753 C CA . ILE A 1 350 ? 24.337 -1.425 -12.747 1.00 91.38 350 ILE A CA 1
ATOM 2754 C C . ILE A 1 350 ? 25.401 -2.463 -12.362 1.00 91.38 350 ILE A C 1
ATOM 2756 O O . ILE A 1 350 ? 25.193 -3.241 -11.429 1.00 91.38 350 ILE A O 1
ATOM 2760 N N . ARG A 1 351 ? 26.556 -2.465 -13.041 1.00 89.31 351 ARG A N 1
ATOM 2761 C CA . ARG A 1 351 ? 27.660 -3.397 -12.742 1.00 89.31 351 ARG A CA 1
ATOM 2762 C C . ARG A 1 351 ? 28.256 -3.152 -11.358 1.00 89.31 351 ARG A C 1
ATOM 2764 O O . ARG A 1 351 ? 28.563 -4.111 -10.656 1.00 89.31 351 ARG A O 1
ATOM 2771 N N . ALA A 1 352 ? 28.385 -1.891 -10.949 1.00 88.69 352 ALA A N 1
ATOM 2772 C CA . ALA A 1 352 ? 28.871 -1.535 -9.618 1.00 88.69 352 ALA A CA 1
ATOM 2773 C C . ALA A 1 352 ? 27.919 -2.006 -8.502 1.00 88.69 352 ALA A C 1
ATOM 2775 O O . ALA A 1 352 ? 28.375 -2.448 -7.448 1.00 88.69 352 ALA A O 1
ATOM 2776 N N . LEU A 1 353 ? 26.605 -1.956 -8.743 1.00 82.62 353 LEU A N 1
ATOM 2777 C CA . LEU A 1 353 ? 25.576 -2.418 -7.804 1.00 82.62 353 LEU A CA 1
ATOM 2778 C C . LEU A 1 353 ? 25.425 -3.946 -7.765 1.00 82.62 353 LEU A C 1
ATOM 2780 O O . LEU A 1 353 ? 24.963 -4.485 -6.760 1.00 82.62 353 LEU A O 1
ATOM 2784 N N . SER A 1 354 ? 25.809 -4.647 -8.836 1.00 68.19 354 SER A N 1
ATOM 2785 C CA . SER A 1 354 ? 25.755 -6.112 -8.948 1.00 68.19 354 SER A CA 1
ATOM 2786 C C . SER A 1 354 ? 27.130 -6.707 -9.286 1.00 68.19 354 SER A C 1
ATOM 2788 O O . SER A 1 354 ? 27.300 -7.288 -10.358 1.00 68.19 354 SER A O 1
ATOM 2790 N N . PRO A 1 355 ? 28.126 -6.631 -8.378 1.00 56.59 355 PRO A N 1
ATOM 2791 C CA . PRO A 1 355 ? 29.493 -7.075 -8.668 1.00 56.59 355 PRO A CA 1
ATOM 2792 C C . PRO A 1 355 ? 29.635 -8.592 -8.916 1.00 56.59 355 PRO A C 1
ATOM 2794 O O . PRO A 1 355 ? 30.715 -9.046 -9.282 1.00 56.59 355 PRO A O 1
ATOM 2797 N N . ALA A 1 356 ? 28.569 -9.382 -8.730 1.00 47.66 356 ALA A N 1
ATOM 2798 C CA . ALA A 1 356 ? 28.562 -10.833 -8.928 1.00 47.66 356 ALA A CA 1
ATOM 2799 C C . ALA A 1 356 ? 28.088 -11.293 -10.323 1.00 47.66 356 ALA A C 1
ATOM 2801 O O . ALA A 1 356 ? 28.242 -12.469 -10.641 1.00 47.66 356 ALA A O 1
ATOM 2802 N N . GLU A 1 357 ? 27.560 -10.403 -11.169 1.00 42.22 357 GLU A N 1
ATOM 2803 C CA . GLU A 1 357 ? 27.148 -10.732 -12.543 1.00 42.22 357 GLU A CA 1
ATOM 2804 C C . GLU A 1 357 ? 28.067 -10.023 -13.542 1.00 42.22 357 GLU A C 1
ATOM 2806 O O . GLU A 1 357 ? 27.711 -9.042 -14.196 1.00 42.22 357 GLU A O 1
ATOM 2811 N N . THR A 1 358 ? 29.303 -10.513 -13.635 1.00 31.80 358 THR A N 1
ATOM 2812 C CA . THR A 1 358 ? 30.131 -10.254 -14.816 1.00 31.80 358 THR A CA 1
ATOM 2813 C C . THR A 1 358 ? 29.815 -11.339 -15.842 1.00 31.80 358 THR A C 1
ATOM 2815 O O . THR A 1 358 ? 29.786 -12.513 -15.483 1.00 31.80 358 THR A O 1
ATOM 2818 N N . ILE A 1 359 ? 29.524 -10.892 -17.068 1.00 33.00 359 ILE A N 1
ATOM 2819 C CA . ILE A 1 359 ? 29.217 -11.661 -18.290 1.00 33.00 359 ILE A CA 1
ATOM 2820 C C . ILE A 1 359 ? 30.036 -12.950 -18.410 1.00 33.00 359 ILE A C 1
ATOM 2822 O O . ILE A 1 359 ? 31.270 -12.868 -18.205 1.00 33.00 359 ILE A O 1
#

Nearest PDB structures (foldseek):
  3ly9-assembly1_A-2  TM=6.966E-01  e=1.893E-08  Escherichia coli str. K-12 substr. MG1655
  3ly7-assembly1_A  TM=7.075E-01  e=1.913E-07  Escherichia coli str. K-12 substr. MG1655
  3ly8-assembly1_A-2  TM=6.154E-01  e=6.425E-08  Escherichia coli str. K-12 substr. MG1655
  5a31-assembly1_Y  TM=6.516E-01  e=1.522E-04  Homo sapiens
  5l9t-assembly1_Y  TM=5.696E-01  e=1.073E-04  Homo sapiens

Sequence (359 aa):
MLPFDNLSEPPLNDSFTDGITEDIITDLSGVSNLLVIASNTSFTFKEKQVSTRALAEELHVDFVLEGSIRRHGNSVRVNAQLVDAKTGLQQWAKRYDREVTEVFEVQDEVTRSIVDALAINLSPQEAERLTRRTTNSLVAYDQFQEGQRLSRISTRETNQQAQAAYRKAIAADPGYGRAYGALGYSLAYDYRRGWTDSPTQTIDLALELAQKAVELDNSIPQTHWSLGYVHLMRKEYDTAESAVASAVAIAPNYADGYGLLALIRNALGEPESAIALIQKGMQLNPYYTWDYPYNLGRAYYTLGRIEEAIETLEDARGRNPNAMPVRLHLAASYARAGRLGDAQWEVEEIRALSPAETI

Solvent-accessible surface area (backbone atoms only — not comparable to full-atom values): 17992 Å² total; per-residue (Å²): 81,45,55,37,42,78,68,25,73,75,75,63,74,59,43,62,46,50,42,53,39,44,47,50,48,55,55,50,12,29,36,84,95,44,93,35,63,28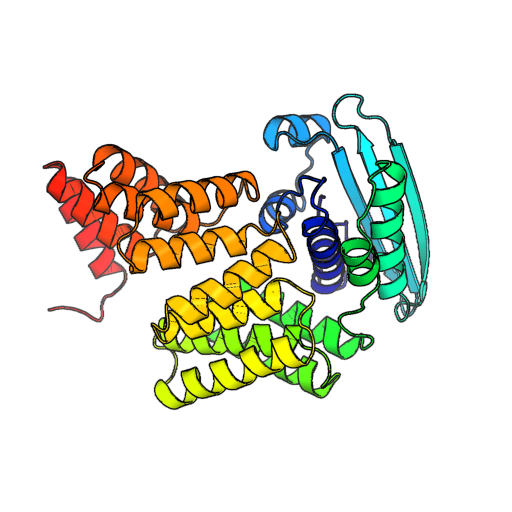,55,67,35,24,55,74,48,57,96,55,95,68,56,64,49,60,53,20,69,73,69,73,41,69,60,42,38,42,41,34,37,30,50,53,93,64,34,30,38,40,39,44,34,36,30,34,28,87,78,71,44,75,78,43,71,52,76,46,80,44,47,53,90,47,45,66,56,51,50,42,51,50,52,51,51,52,38,60,74,67,68,57,86,68,53,74,68,46,53,53,49,59,69,60,76,69,69,89,38,67,68,16,48,54,27,33,29,50,13,55,60,30,42,74,72,66,43,75,67,34,38,54,51,14,44,54,22,15,51,51,10,33,73,60,30,83,63,28,14,62,33,34,5,52,36,11,36,54,33,33,48,31,46,76,69,65,74,50,96,48,49,67,63,37,46,51,51,13,43,55,28,8,51,48,2,32,74,59,36,74,78,47,34,64,11,28,35,22,33,12,52,37,28,45,76,72,66,39,52,70,62,10,46,56,28,22,50,49,11,31,70,50,13,71,28,41,26,67,33,28,41,50,48,15,49,50,30,4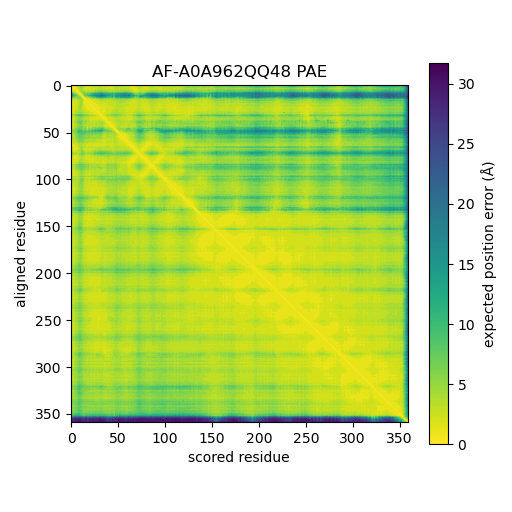4,75,74,72,38,28,72,63,14,40,59,30,30,52,51,15,40,69,23,18,80,57,61,62,35,65,54,34,31,50,42,14,53,22,28,46,75,74,64,41,37,69,61,12,38,57,30,22,50,53,15,32,72,66,35,80,82,45,61,73,39,40,55,52,37,21,55,31,26,46,74,73,66,38,52,68,61,16,49,50,34,53,51,51,51,42,68,76,38,78,85,70,74,132

pLDDT: mean 92.27, std 8.61, range [31.8, 98.94]

Mean predicted aligned error: 4.78 Å

Secondary structure (DSSP, 8-state):
-PPPEE--SSPPPTHHHHHHHHHHHHHHHT-TTS----HHHHHTTTT----HHHHHHHHT-SEEEEEEEEEETTEEEEEEEEEETTT--EEEEEEEEEEGGGHHHHHHHHHHHHHHHTTPPPPHHHHHHTT--S-S-HHHHHHHHHHHHHHHH--HHHHHHHHHHHHHHHHH-TT-HHHHHHHHHHHHHHHHHT--S-HHHHHHHHHHHHHHHHHH--SSHHHHHHHHHHHHHTT-HHHHHHHHHHHHHH-TT-HHHHHHHHHHHHHTT-HHHHHHHHHHHHHH-TT--THHHHHHHHHHHHTT-HHHHHHHHHHHHHH-TT-HHHHHHHHHHHHHTT-HHHHHHHHHHHHHH-TT---

Radius of gyration: 21.18 Å; Cα contacts (8 Å, |Δi|>4): 620; chains: 1; bounding box: 55×53×60 Å

Foldseek 3Di:
DAQEAEPEVVGDDCLVSLLLVQVLLQLVLQQPPDQGAHSVQRDVCVPPPDQLLRVCVVLVDQKDKYWHWYDDPQKIKIKIWIAGNVVRDTLDIDIDIDGPLCVVVVSLVVSVVVCVSVVRDGDPLSNVLSPDDLDSFPQLSSLQSQLVVLVVVPDLVSLVSSLVSLVRSCVRPVLNLLSLLSNLLSLLSCLVVVVDPCNVVSLVSSLVSLVSSCVSPVLGLSSLQSNLSSCVSVVVLVSSLVSLVSSCNSRVLPLVSLLSNLVSCLVVLNLVSSLVSLVSSCSSHVPDALSSLLSNLSSCVSVVVLVSSLVSLVVSCVRPVLPLSSLCSNLVSCVSVVVNVSSVVSVVSSCVSVVPDDD